Protein AF-A0A7S2QWS6-F1 (afdb_monomer_lite)

Radius of gyration: 25.47 Å; chains: 1; bounding box: 58×65×73 Å

Structure (mmCIF, N/CA/C/O backbone):
data_AF-A0A7S2QWS6-F1
#
_entry.id   AF-A0A7S2QWS6-F1
#
loop_
_atom_site.group_PDB
_atom_site.id
_atom_site.type_symbol
_atom_site.label_atom_id
_atom_site.label_alt_id
_atom_site.label_comp_id
_atom_site.label_asym_id
_atom_site.label_entity_id
_atom_site.label_seq_id
_atom_site.pdbx_PDB_ins_code
_atom_site.Cartn_x
_atom_site.Cartn_y
_atom_site.Cartn_z
_atom_site.occupancy
_atom_site.B_iso_or_equiv
_atom_site.auth_seq_id
_atom_site.auth_comp_id
_atom_site.auth_asym_id
_atom_site.auth_atom_id
_atom_site.pdbx_PDB_model_num
ATOM 1 N N . LYS A 1 1 ? -14.704 39.862 -15.435 1.00 35.19 1 LYS A N 1
ATOM 2 C CA . LYS A 1 1 ? -13.754 39.209 -16.366 1.00 35.19 1 LYS A CA 1
ATOM 3 C C . LYS A 1 1 ? -13.564 37.775 -15.884 1.00 35.19 1 LYS A C 1
ATOM 5 O O . LYS A 1 1 ? -12.919 37.590 -14.866 1.00 35.19 1 LYS A O 1
ATOM 10 N N . LYS A 1 2 ? -14.231 36.809 -16.520 1.00 24.88 2 LYS A N 1
ATOM 11 C CA . LYS A 1 2 ? -14.054 35.366 -16.283 1.00 24.88 2 LYS A CA 1
ATOM 12 C C . LYS A 1 2 ? -13.096 34.839 -17.360 1.00 24.88 2 LYS A C 1
ATOM 14 O O . LYS A 1 2 ? -13.321 35.221 -18.511 1.00 24.88 2 LYS A O 1
ATOM 19 N N . PRO A 1 3 ? -12.086 34.008 -17.061 1.00 28.33 3 PRO A N 1
ATOM 20 C CA . PRO A 1 3 ? -11.428 33.224 -18.089 1.00 28.33 3 PRO A CA 1
ATOM 21 C C . PRO A 1 3 ? -12.136 31.879 -18.280 1.00 28.33 3 PRO A C 1
ATOM 23 O O . PRO A 1 3 ? -12.678 31.291 -17.345 1.00 28.33 3 PRO A O 1
ATOM 26 N N . LEU A 1 4 ? -12.160 31.471 -19.545 1.00 24.00 4 LEU A N 1
ATOM 27 C CA . LEU A 1 4 ? -12.745 30.256 -20.088 1.00 24.00 4 LEU A CA 1
ATOM 28 C C . LEU A 1 4 ? -12.008 29.005 -19.591 1.00 24.00 4 LEU A C 1
ATOM 30 O O . LEU A 1 4 ? -10.781 28.958 -19.622 1.00 24.00 4 LEU A O 1
ATOM 34 N N . VAL A 1 5 ? -12.773 27.969 -19.250 1.00 25.42 5 VAL A N 1
ATOM 35 C CA . VAL A 1 5 ? -12.285 26.590 -19.147 1.00 25.42 5 VAL A CA 1
ATOM 36 C C . VAL A 1 5 ? -12.408 25.960 -20.535 1.00 25.42 5 VAL A C 1
ATOM 38 O O . VAL A 1 5 ? -13.514 25.808 -21.055 1.00 25.42 5 VAL A O 1
ATOM 41 N N . PHE A 1 6 ? -11.271 25.639 -21.151 1.00 23.38 6 PHE A N 1
ATOM 42 C CA . PHE A 1 6 ? -11.203 24.815 -22.355 1.00 23.38 6 PHE A CA 1
ATOM 43 C C . PHE A 1 6 ? -11.281 23.342 -21.941 1.00 23.38 6 PHE A C 1
ATOM 45 O O . PHE A 1 6 ? -10.366 22.826 -21.309 1.00 23.38 6 PHE A O 1
ATOM 52 N N . PHE A 1 7 ? -12.362 22.659 -22.317 1.00 23.16 7 PHE A N 1
ATOM 53 C CA . PHE A 1 7 ? -12.387 21.200 -22.385 1.00 23.16 7 PHE A CA 1
ATOM 54 C C . PHE A 1 7 ? -11.901 20.790 -23.777 1.00 23.16 7 PHE A C 1
ATOM 56 O O . PHE A 1 7 ? -12.607 21.011 -24.760 1.00 23.16 7 PHE A O 1
ATOM 63 N N . SER A 1 8 ? -10.718 20.186 -23.880 1.00 23.77 8 SER A N 1
ATOM 64 C CA . SER A 1 8 ? -10.361 19.386 -25.054 1.00 23.77 8 SER A CA 1
ATOM 65 C C . SER A 1 8 ? -10.591 17.914 -24.724 1.00 23.77 8 SER A C 1
ATOM 67 O O . SER A 1 8 ? -9.729 17.255 -24.147 1.00 23.77 8 SER A O 1
ATOM 69 N N . SER A 1 9 ? -11.768 17.391 -25.077 1.00 23.09 9 SER A N 1
ATOM 70 C CA . SER A 1 9 ? -11.965 15.946 -25.170 1.00 23.09 9 SER A CA 1
ATOM 71 C C . SER A 1 9 ? -11.286 15.461 -26.448 1.00 23.09 9 SER A C 1
ATOM 73 O O . SER A 1 9 ? -11.733 15.799 -27.547 1.00 23.09 9 SER A O 1
ATOM 75 N N . ILE A 1 10 ? -10.234 14.660 -26.332 1.00 24.03 10 ILE A N 1
ATOM 76 C CA . ILE A 1 10 ? -9.741 13.886 -27.469 1.00 24.03 10 ILE A CA 1
ATOM 77 C C . ILE A 1 10 ? -10.520 12.570 -27.469 1.00 24.03 10 ILE A C 1
ATOM 79 O O . ILE A 1 10 ? -10.202 11.627 -26.757 1.00 24.03 10 ILE A O 1
ATOM 83 N N . SER A 1 11 ? -11.605 12.557 -28.24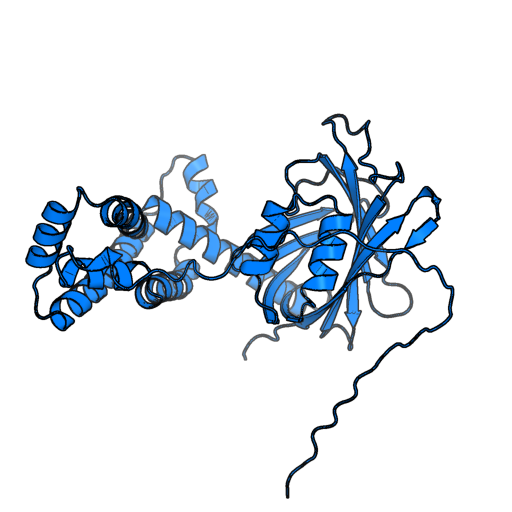4 1.00 23.08 11 SER A N 1
ATOM 84 C CA . SER A 1 11 ? -12.246 11.331 -28.718 1.00 23.08 11 SER A CA 1
ATOM 85 C C . SER A 1 11 ? -11.382 10.730 -29.822 1.00 23.08 11 SER A C 1
ATOM 87 O O . SER A 1 11 ? -11.261 11.340 -30.884 1.00 23.08 11 SER A O 1
ATOM 89 N N . SER A 1 12 ? -10.858 9.522 -29.625 1.00 26.19 12 SER A N 1
ATOM 90 C CA . SER A 1 12 ? -10.428 8.689 -30.750 1.00 26.19 12 SER A CA 1
ATOM 91 C C . SER A 1 12 ? -11.607 7.829 -31.195 1.00 26.19 12 SER A C 1
ATOM 93 O O . SER A 1 12 ? -11.978 6.857 -30.545 1.00 26.19 12 SER A O 1
ATOM 95 N N . ARG A 1 13 ? -12.242 8.246 -32.297 1.00 24.53 13 ARG A N 1
ATOM 96 C CA . ARG A 1 13 ? -13.189 7.440 -33.073 1.00 24.53 13 ARG A CA 1
ATOM 97 C C . ARG A 1 13 ? -12.399 6.627 -34.094 1.00 24.53 13 ARG A C 1
ATOM 99 O O . ARG A 1 13 ? -11.752 7.228 -34.945 1.00 24.53 13 ARG A O 1
ATOM 106 N N . TYR A 1 14 ? -12.580 5.311 -34.106 1.00 26.72 14 TYR A N 1
ATOM 107 C CA . TYR A 1 14 ? -12.472 4.517 -35.328 1.00 26.72 14 TYR A CA 1
ATOM 108 C C . TYR A 1 14 ? -13.748 3.684 -35.495 1.00 26.72 14 TYR A C 1
ATOM 110 O O . TYR A 1 14 ? -14.105 2.863 -34.659 1.00 26.72 14 TYR A O 1
ATOM 118 N N . LEU A 1 15 ? -14.469 3.979 -36.577 1.00 23.66 15 LEU A N 1
ATOM 119 C CA . LEU A 1 15 ? -15.601 3.229 -37.116 1.00 23.66 15 LEU A CA 1
ATOM 120 C C . LEU A 1 15 ? -15.085 2.411 -38.303 1.00 23.66 15 LEU A C 1
ATOM 122 O O . LEU A 1 15 ? -14.427 3.000 -39.158 1.00 23.66 15 LEU A O 1
ATOM 126 N N . LEU A 1 16 ? -15.460 1.128 -38.399 1.00 23.42 16 LEU A N 1
ATOM 127 C CA . LEU A 1 16 ? -16.047 0.517 -39.608 1.00 23.42 16 LEU A CA 1
ATOM 128 C C . LEU A 1 16 ? -16.499 -0.944 -39.367 1.00 23.42 16 LEU A C 1
ATOM 130 O O . LEU A 1 16 ? -15.704 -1.872 -39.308 1.00 23.42 16 LEU A O 1
ATOM 134 N N . SER A 1 17 ? -17.823 -1.080 -39.230 1.00 24.00 17 SER A N 1
ATOM 135 C CA . SER A 1 17 ? -18.747 -2.100 -39.772 1.00 24.00 17 SER A CA 1
ATOM 136 C C . SER A 1 17 ? -18.327 -3.570 -39.977 1.00 24.00 17 SER A C 1
ATOM 138 O O . SER A 1 17 ? -17.586 -3.880 -40.905 1.00 24.00 17 SER A O 1
ATOM 140 N N . ALA A 1 18 ? -19.029 -4.471 -39.279 1.00 23.44 18 ALA A N 1
ATOM 141 C CA . ALA A 1 18 ? -19.910 -5.535 -39.814 1.00 23.44 18 ALA A CA 1
ATOM 142 C C . ALA A 1 18 ? -20.515 -6.257 -38.586 1.00 23.44 18 ALA A C 1
ATOM 144 O O . ALA A 1 18 ? -19.785 -6.798 -37.771 1.00 23.44 18 ALA A O 1
ATOM 145 N N . GLY A 1 19 ? -21.802 -6.142 -38.256 1.00 23.86 19 GLY A N 1
ATOM 146 C CA . GLY A 1 19 ? -22.910 -6.690 -39.028 1.00 23.86 19 GLY A CA 1
ATOM 147 C C . GLY A 1 19 ? -23.131 -8.153 -38.637 1.00 23.86 19 GLY A C 1
ATOM 148 O O . GLY A 1 19 ? -22.672 -9.016 -39.365 1.00 23.86 19 GLY A O 1
ATOM 149 N N . MET A 1 20 ? -23.804 -8.425 -37.509 1.00 25.64 20 MET A N 1
ATOM 150 C CA . MET A 1 20 ? -24.472 -9.710 -37.247 1.00 25.64 20 MET A CA 1
ATOM 151 C C . MET A 1 20 ? -25.518 -9.571 -36.130 1.00 25.64 20 MET A C 1
ATOM 153 O O . MET A 1 20 ? -25.202 -9.318 -34.971 1.00 25.64 20 MET A O 1
ATOM 157 N N . GLU A 1 21 ? -26.777 -9.731 -36.529 1.00 28.25 21 GLU A N 1
ATOM 158 C CA . GLU A 1 21 ? -27.944 -9.958 -35.679 1.00 28.25 21 GLU A CA 1
ATOM 159 C C . GLU A 1 21 ? -27.886 -11.357 -35.040 1.00 28.25 21 GLU A C 1
ATOM 161 O O . GLU A 1 21 ? -27.570 -12.338 -35.710 1.00 28.25 21 GLU A O 1
ATOM 166 N N . SER A 1 22 ? -28.244 -11.471 -33.760 1.00 26.16 22 SER A N 1
ATOM 167 C CA . SER A 1 22 ? -29.009 -12.594 -33.171 1.00 26.16 22 SER A CA 1
ATOM 168 C C . SER A 1 22 ? -29.211 -12.297 -31.678 1.00 26.16 22 SER A C 1
ATOM 170 O O . SER A 1 22 ? -28.257 -12.052 -30.952 1.00 26.16 22 SER A O 1
ATOM 172 N N . LYS A 1 23 ? -30.439 -11.948 -31.285 1.00 25.98 23 LYS A N 1
ATOM 173 C CA . LYS A 1 23 ? -31.506 -12.821 -30.755 1.00 25.98 23 LYS A CA 1
ATOM 174 C C . LYS A 1 23 ? -31.282 -13.242 -29.297 1.00 25.98 23 LYS A C 1
ATOM 176 O O . LYS A 1 23 ? -30.463 -14.102 -29.013 1.00 25.98 23 LYS A O 1
ATOM 181 N N . GLU A 1 24 ? -32.077 -12.589 -28.447 1.00 28.66 24 GLU A N 1
ATOM 182 C CA . GLU A 1 24 ? -32.799 -13.122 -27.284 1.00 28.66 24 GLU A CA 1
ATOM 183 C C . GLU A 1 24 ? -32.066 -14.144 -26.402 1.00 28.66 24 GLU A C 1
ATOM 185 O O . GLU A 1 24 ? -31.957 -15.322 -26.731 1.00 28.66 24 GLU A O 1
ATOM 190 N N . ALA A 1 25 ? -31.695 -13.697 -25.202 1.00 27.95 25 ALA A N 1
ATOM 191 C CA . ALA A 1 25 ? -31.684 -14.547 -24.021 1.00 27.95 25 ALA A CA 1
ATOM 192 C C . ALA A 1 25 ? -32.437 -13.807 -22.909 1.00 27.95 25 ALA A C 1
ATOM 194 O O . ALA A 1 25 ? -32.120 -12.662 -22.584 1.00 27.95 25 ALA A O 1
ATOM 195 N N . GLU A 1 26 ? -33.490 -14.467 -22.438 1.00 27.38 26 GLU A N 1
ATOM 196 C CA . GLU A 1 26 ? -34.505 -14.008 -21.499 1.00 27.38 26 GLU A CA 1
ATOM 197 C C . GLU A 1 26 ? -33.952 -13.476 -20.176 1.00 27.38 26 GLU A C 1
ATOM 199 O O . GLU A 1 26 ? -32.931 -13.917 -19.648 1.00 27.38 26 GLU A O 1
ATOM 204 N N . GLU A 1 27 ? -34.720 -12.531 -19.639 1.00 28.34 27 GLU A N 1
ATOM 205 C CA . GLU A 1 27 ? -34.619 -11.960 -18.308 1.00 28.34 27 GLU A CA 1
ATOM 206 C C . GLU A 1 27 ? -34.539 -13.042 -17.214 1.00 28.34 27 GLU A C 1
ATOM 208 O O . GLU A 1 27 ? -35.508 -13.752 -16.955 1.00 28.34 27 GLU A O 1
ATOM 213 N N . SER A 1 28 ? -33.436 -13.080 -16.464 1.00 28.72 28 SER A N 1
ATOM 214 C CA . SER A 1 28 ? -33.504 -13.390 -15.035 1.00 28.72 28 SER A CA 1
ATOM 215 C C . SER A 1 28 ? -33.339 -12.083 -14.262 1.00 28.72 28 SER A C 1
ATOM 217 O O . SER A 1 28 ? -32.243 -11.634 -13.932 1.00 28.72 28 SER A O 1
ATOM 219 N N . LYS A 1 29 ? -34.473 -11.424 -14.003 1.00 29.17 29 LYS A N 1
ATOM 220 C CA . LYS A 1 29 ? -34.569 -10.409 -12.953 1.00 29.17 29 LYS A CA 1
ATOM 221 C C . LYS A 1 29 ? -34.376 -11.121 -11.614 1.00 29.17 29 LYS A C 1
ATOM 223 O O . LYS A 1 29 ? -35.336 -11.583 -11.008 1.00 29.17 29 LYS A O 1
ATOM 228 N N . LEU A 1 30 ? -33.125 -11.264 -11.188 1.00 26.52 30 LEU A N 1
ATOM 229 C CA . LEU A 1 30 ? -32.824 -11.347 -9.768 1.00 26.52 30 LEU A CA 1
ATOM 230 C C . LEU A 1 30 ? -32.817 -9.914 -9.262 1.00 26.52 30 LEU A C 1
ATOM 232 O O . LEU A 1 30 ? -31.976 -9.102 -9.645 1.00 26.52 30 LEU A O 1
ATOM 236 N N . ASP A 1 31 ? -33.854 -9.626 -8.493 1.00 27.48 31 ASP A N 1
ATOM 237 C CA . ASP A 1 31 ? -34.055 -8.393 -7.765 1.00 27.48 31 ASP A CA 1
ATOM 238 C C . ASP A 1 31 ? -32.862 -8.198 -6.819 1.00 27.48 31 ASP A C 1
ATOM 240 O O . ASP A 1 31 ? -32.674 -8.957 -5.871 1.00 27.48 31 ASP A O 1
ATOM 244 N N . VAL A 1 32 ? -31.996 -7.237 -7.142 1.00 30.72 32 VAL A N 1
ATOM 245 C CA . VAL A 1 32 ? -30.915 -6.753 -6.263 1.00 30.72 32 VAL A CA 1
ATOM 246 C C . VAL A 1 32 ? -31.286 -5.356 -5.758 1.00 30.72 32 VAL A C 1
ATOM 248 O O . VAL A 1 32 ? -30.432 -4.487 -5.590 1.00 30.72 32 VAL A O 1
ATOM 251 N N . SER A 1 33 ? -32.582 -5.096 -5.573 1.00 32.28 33 SER A N 1
ATOM 252 C CA . SER A 1 33 ? -33.026 -3.976 -4.756 1.00 32.28 33 SER A CA 1
ATOM 253 C C . SER A 1 33 ? -33.190 -4.448 -3.319 1.00 32.28 33 SER A C 1
ATOM 255 O O . SER A 1 33 ? -33.931 -5.387 -3.054 1.00 32.28 33 SER A O 1
ATOM 257 N N . ASP A 1 34 ? -32.507 -3.733 -2.430 1.00 35.84 34 ASP A N 1
ATOM 258 C CA . ASP A 1 34 ? -32.652 -3.756 -0.976 1.00 35.84 34 ASP A CA 1
ATOM 259 C C . ASP A 1 34 ? -31.895 -4.857 -0.215 1.00 35.84 34 ASP A C 1
ATOM 261 O O . ASP A 1 34 ? -32.463 -5.681 0.488 1.00 35.84 34 ASP A O 1
ATOM 265 N N . ALA A 1 35 ? -30.565 -4.739 -0.214 1.00 33.31 35 ALA A N 1
ATOM 266 C CA . ALA A 1 35 ? -29.850 -4.724 1.066 1.00 33.31 35 ALA A CA 1
ATOM 267 C C . ALA A 1 35 ? -29.698 -3.259 1.510 1.00 33.31 35 ALA A C 1
ATOM 269 O O . ALA A 1 35 ? -28.601 -2.710 1.590 1.00 33.31 35 ALA A O 1
ATOM 270 N N . LYS A 1 36 ? -30.829 -2.577 1.698 1.00 37.75 36 LYS A N 1
ATOM 271 C CA . LYS A 1 36 ? -30.865 -1.453 2.624 1.00 37.75 36 LYS A CA 1
ATOM 272 C C . LYS A 1 36 ? -30.951 -2.103 3.992 1.00 37.75 36 LYS A C 1
ATOM 274 O O . LYS A 1 36 ? -31.961 -2.743 4.266 1.00 37.75 36 LYS A O 1
ATOM 279 N N . MET A 1 37 ? -29.889 -1.978 4.786 1.00 40.81 37 MET A N 1
ATOM 280 C CA . MET A 1 37 ? -29.988 -2.178 6.230 1.00 40.81 37 MET A CA 1
ATOM 281 C C . MET A 1 37 ? -31.179 -1.344 6.696 1.00 40.81 37 MET A C 1
ATOM 283 O O . MET A 1 37 ? -31.219 -0.127 6.474 1.00 40.81 37 MET A O 1
ATOM 287 N N . GLY A 1 38 ? -32.209 -2.031 7.176 1.00 30.22 38 GLY A N 1
ATOM 288 C CA . GLY A 1 38 ? -33.340 -1.367 7.788 1.00 30.22 38 GLY A CA 1
ATOM 289 C C . GLY A 1 38 ? -32.871 -0.742 9.101 1.00 30.22 38 GLY A C 1
ATOM 290 O O . GLY A 1 38 ? -31.979 -1.288 9.741 1.00 30.22 38 GLY A O 1
ATOM 291 N N . PRO A 1 39 ? -33.463 0.377 9.529 1.00 42.59 39 PRO A N 1
ATOM 292 C CA . PRO A 1 39 ? -33.251 0.919 10.872 1.00 42.59 39 PRO A CA 1
ATOM 293 C C . PRO A 1 39 ? -33.712 -0.026 12.006 1.00 42.59 39 PRO A C 1
ATOM 295 O O . PRO A 1 39 ? -33.530 0.318 13.165 1.00 42.59 39 PRO A O 1
ATOM 298 N N . ASP A 1 40 ? -34.270 -1.197 11.681 1.00 40.97 40 ASP A N 1
ATOM 299 C CA . ASP A 1 40 ? -34.954 -2.100 12.612 1.00 40.97 40 ASP A CA 1
ATOM 300 C C . ASP A 1 40 ? -34.020 -3.120 13.314 1.00 40.97 40 ASP A C 1
ATOM 302 O O . ASP A 1 40 ? -34.469 -3.794 14.236 1.00 40.97 40 ASP A O 1
ATOM 306 N N . ASP A 1 41 ? -32.740 -3.251 12.927 1.00 49.66 41 ASP A N 1
ATOM 307 C CA . ASP A 1 41 ? -31.814 -4.235 13.541 1.00 49.66 41 ASP A CA 1
ATOM 308 C C . ASP A 1 41 ? -31.108 -3.709 14.819 1.00 49.66 41 ASP A C 1
ATOM 310 O O . ASP A 1 41 ? -30.571 -4.494 15.600 1.00 49.66 41 ASP A O 1
ATOM 314 N N . PHE A 1 42 ? -31.171 -2.397 15.094 1.00 51.53 42 PHE A N 1
ATOM 315 C CA . PHE A 1 42 ? -30.591 -1.758 16.294 1.00 51.53 42 PHE A CA 1
ATOM 316 C C . PHE A 1 42 ? -31.614 -1.460 17.404 1.00 51.53 42 PHE A C 1
ATOM 318 O O . PHE A 1 42 ? -31.235 -0.955 18.463 1.00 51.53 42 PHE A O 1
ATOM 325 N N . ASP A 1 43 ? -32.902 -1.738 17.174 1.00 54.56 43 ASP A N 1
ATOM 326 C CA . ASP A 1 43 ? -34.007 -1.256 18.020 1.00 54.56 43 ASP A CA 1
ATOM 327 C C . ASP A 1 43 ? -34.071 -1.911 19.418 1.00 54.56 43 ASP A C 1
ATOM 329 O O . ASP A 1 43 ? -34.692 -1.353 20.325 1.00 54.56 43 ASP A O 1
ATOM 333 N N . ASP A 1 44 ? -33.398 -3.051 19.621 1.00 66.81 44 ASP A N 1
ATOM 334 C CA . ASP A 1 44 ? -33.349 -3.770 20.908 1.00 66.81 44 ASP A CA 1
ATOM 335 C C . ASP A 1 44 ? -32.050 -3.530 21.712 1.00 66.81 44 ASP A C 1
ATOM 337 O O . ASP A 1 44 ? -31.906 -4.048 22.823 1.00 66.81 44 ASP A O 1
ATOM 341 N N . LEU A 1 45 ? -31.098 -2.751 21.186 1.00 74.06 45 LEU A N 1
ATOM 342 C CA . LEU A 1 45 ? -29.840 -2.442 21.873 1.00 74.06 45 LEU A CA 1
ATOM 343 C C . LEU A 1 45 ? -29.969 -1.192 22.753 1.00 74.06 45 LEU A C 1
ATOM 345 O O . LEU A 1 45 ? -30.739 -0.274 22.461 1.00 74.06 45 LEU A O 1
ATOM 349 N N . ASP A 1 46 ? -29.185 -1.126 23.838 1.00 84.81 46 ASP A N 1
ATOM 350 C CA . ASP A 1 46 ? -29.069 0.125 24.594 1.00 84.81 46 ASP A CA 1
ATOM 351 C C . ASP A 1 46 ? -28.578 1.231 23.637 1.00 84.81 46 ASP A C 1
ATOM 353 O O . ASP A 1 46 ? -27.597 1.015 22.918 1.00 84.81 46 ASP A O 1
ATOM 357 N N . PRO A 1 47 ? -29.209 2.420 23.613 1.00 88.06 47 PRO A N 1
ATOM 358 C CA . PRO A 1 47 ? -28.811 3.511 22.728 1.00 88.06 47 PRO A CA 1
ATOM 359 C C . PRO A 1 47 ? -27.317 3.857 22.774 1.00 88.06 47 PRO A C 1
ATOM 361 O O . PRO A 1 47 ? -26.759 4.266 21.755 1.00 88.06 47 PRO A O 1
ATOM 364 N N . ILE A 1 48 ? -26.653 3.687 23.927 1.00 86.62 48 ILE A N 1
ATOM 365 C CA . ILE A 1 48 ? -25.209 3.928 24.037 1.00 86.62 48 ILE A CA 1
ATOM 366 C C . ILE A 1 48 ? -24.384 2.868 23.294 1.00 86.62 48 ILE A C 1
ATOM 368 O O . ILE A 1 48 ? -23.325 3.190 22.763 1.00 86.62 48 ILE A O 1
ATOM 372 N N . VAL A 1 49 ? -24.871 1.624 23.228 1.00 84.62 49 VAL A N 1
ATOM 373 C CA . VAL A 1 49 ? -24.222 0.515 22.518 1.00 84.62 49 VAL A CA 1
ATOM 374 C C . VAL A 1 49 ? -24.336 0.737 21.016 1.00 84.62 49 VAL A C 1
ATOM 376 O O . VAL A 1 49 ? -23.319 0.696 20.332 1.00 84.62 49 VAL A O 1
ATOM 379 N N . SER A 1 50 ? -25.522 1.083 20.510 1.00 83.88 50 SER A N 1
ATOM 380 C CA . SER A 1 50 ? -25.703 1.418 19.089 1.00 83.88 50 SER A CA 1
ATOM 381 C C . SER A 1 50 ? -24.829 2.609 18.677 1.00 83.88 50 SER A C 1
ATOM 383 O O . SER A 1 50 ? -24.108 2.539 17.683 1.00 83.88 50 SER A O 1
ATOM 385 N N . ALA A 1 51 ? -24.796 3.670 19.494 1.00 84.94 51 ALA A N 1
ATOM 386 C CA . ALA A 1 51 ? -23.926 4.823 19.255 1.00 84.94 51 ALA A CA 1
ATOM 387 C C . ALA A 1 51 ? -22.430 4.464 19.323 1.00 84.94 51 ALA A C 1
ATOM 389 O O . ALA A 1 51 ? -21.625 5.020 18.577 1.00 84.94 51 ALA A O 1
ATOM 390 N N . PHE A 1 52 ? -22.040 3.534 20.200 1.00 83.94 52 PHE A N 1
ATOM 391 C CA . PHE A 1 52 ? -20.662 3.055 20.287 1.00 83.94 52 PHE A CA 1
ATOM 392 C C . PHE A 1 52 ? -20.265 2.237 19.057 1.00 83.94 52 PHE A C 1
ATOM 394 O O . PHE A 1 52 ? -19.156 2.410 18.555 1.00 83.94 52 PHE A O 1
ATOM 401 N N . LEU A 1 53 ? -21.154 1.387 18.536 1.00 79.06 53 LEU A N 1
ATOM 402 C CA . LEU A 1 53 ? -20.904 0.646 17.299 1.00 79.06 53 LEU A CA 1
ATOM 403 C C . LEU A 1 53 ? -20.678 1.615 16.133 1.00 79.06 53 LEU A C 1
ATOM 405 O O . LEU A 1 53 ? -19.653 1.516 15.456 1.00 79.06 53 LEU A O 1
ATOM 409 N N . GLU A 1 54 ? -21.547 2.616 15.969 1.00 80.88 54 GLU A N 1
ATOM 410 C CA . GLU A 1 54 ? -21.365 3.681 14.973 1.00 80.88 54 GLU A CA 1
ATOM 411 C C . GLU A 1 54 ? -20.048 4.446 15.162 1.00 80.88 54 GLU A C 1
ATOM 413 O O . GLU A 1 54 ? -19.337 4.699 14.191 1.00 80.88 54 GLU A O 1
ATOM 418 N N . PHE A 1 55 ? -19.687 4.780 16.402 1.00 78.88 55 PHE A N 1
ATOM 419 C CA . PHE A 1 55 ? -18.420 5.435 16.729 1.00 78.88 55 PHE A CA 1
ATOM 420 C C . PHE A 1 55 ? -17.203 4.557 16.389 1.00 78.88 55 PHE A C 1
ATOM 422 O O . PHE A 1 55 ? -16.225 5.048 15.827 1.00 78.88 55 PHE A O 1
ATOM 429 N N . SER A 1 56 ? -17.270 3.256 16.684 1.00 71.50 56 SER A N 1
ATOM 430 C CA . SER A 1 56 ? -16.177 2.298 16.480 1.00 71.50 56 SER A CA 1
ATOM 431 C C . SER A 1 56 ? -15.905 1.994 15.003 1.00 71.50 56 SER A C 1
ATOM 433 O O . SER A 1 56 ? -14.751 1.806 14.617 1.00 71.50 56 SER A O 1
ATOM 435 N N . TYR A 1 57 ? -16.951 1.994 14.171 1.00 67.19 57 TYR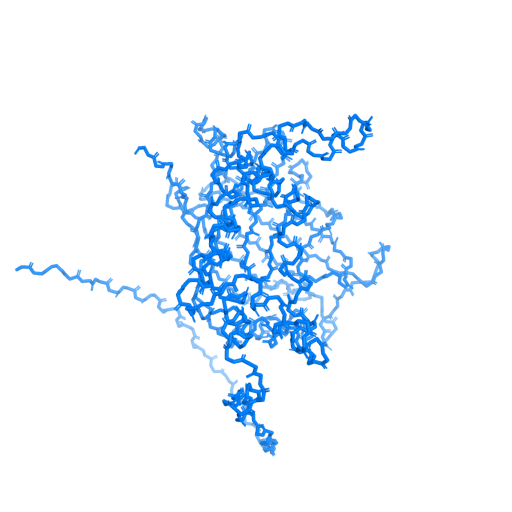 A N 1
ATOM 436 C CA . TYR A 1 57 ? -16.853 1.863 12.714 1.00 67.19 57 TYR A CA 1
ATOM 437 C C . TYR A 1 57 ? -16.733 3.211 11.994 1.00 67.19 57 TYR A C 1
ATOM 439 O O . TYR A 1 57 ? -16.495 3.253 10.785 1.00 67.19 57 TYR A O 1
ATOM 447 N N . GLY A 1 58 ? -16.923 4.307 12.723 1.00 65.69 58 GLY A N 1
ATOM 448 C CA . GLY A 1 58 ? -16.875 5.659 12.204 1.00 65.69 58 GLY A CA 1
ATOM 449 C C . GLY A 1 58 ? -15.463 6.097 11.828 1.00 65.69 58 GLY A C 1
ATOM 450 O O . GLY A 1 58 ? -14.455 5.581 12.314 1.00 65.69 58 GLY A O 1
ATOM 451 N N . ASN A 1 59 ? -15.392 7.115 10.970 1.00 67.75 59 ASN A N 1
ATOM 452 C CA . ASN A 1 59 ? -14.114 7.638 10.499 1.00 67.75 59 ASN A CA 1
ATOM 453 C C . ASN A 1 59 ? -13.282 8.254 11.632 1.00 67.75 59 ASN A C 1
ATOM 455 O O . ASN A 1 59 ? -12.064 8.148 11.592 1.00 67.75 59 ASN A O 1
ATOM 459 N N . GLU A 1 60 ? -13.898 8.839 12.663 1.00 70.75 60 GLU A N 1
ATOM 460 C CA . GLU A 1 60 ? -13.179 9.654 13.652 1.00 70.75 60 GLU A CA 1
ATOM 461 C C . GLU A 1 60 ? -12.100 8.898 14.437 1.00 70.75 60 GLU A C 1
ATOM 463 O O . GLU A 1 60 ? -11.008 9.426 14.647 1.00 70.75 60 GLU A O 1
ATOM 468 N N . LEU A 1 61 ? -12.387 7.671 14.886 1.00 70.50 61 LEU A N 1
ATOM 469 C CA . LEU A 1 61 ? -11.417 6.865 15.631 1.00 70.50 61 LEU A CA 1
ATOM 470 C C . LEU A 1 61 ? -10.288 6.386 14.706 1.00 70.50 61 LEU A C 1
ATOM 472 O O . LEU A 1 61 ? -9.117 6.394 15.084 1.00 70.50 61 LEU A O 1
ATOM 476 N N . SER A 1 62 ? -10.644 6.005 13.476 1.00 71.56 62 SER A N 1
ATOM 477 C CA . SER A 1 62 ? -9.677 5.575 12.465 1.00 71.56 62 SER A CA 1
ATOM 478 C C . SER A 1 62 ? -8.779 6.717 11.978 1.00 71.56 62 SER A C 1
ATOM 480 O O . SER A 1 62 ? -7.588 6.499 11.784 1.00 71.56 62 SER A O 1
ATOM 482 N N . GLU A 1 63 ? -9.320 7.931 11.845 1.00 77.38 63 GLU A N 1
ATOM 483 C CA . GLU A 1 63 ? -8.591 9.147 11.471 1.00 77.38 63 GLU A CA 1
ATOM 484 C C . GLU A 1 63 ? -7.629 9.558 12.585 1.00 77.38 63 GLU A C 1
ATOM 486 O O . GLU A 1 63 ? -6.459 9.792 12.307 1.00 77.38 63 GLU A O 1
ATOM 491 N N . LEU A 1 64 ? -8.070 9.543 13.852 1.00 82.31 64 LEU A N 1
ATOM 492 C CA . LEU A 1 64 ? -7.182 9.779 14.996 1.00 82.31 64 LEU A CA 1
ATOM 493 C C . LEU A 1 64 ? -5.998 8.806 14.991 1.00 82.31 64 LEU A C 1
ATOM 495 O O . LEU A 1 64 ? -4.856 9.221 15.187 1.00 82.31 64 LEU A O 1
ATOM 499 N N . ALA A 1 65 ? -6.272 7.515 14.784 1.00 78.44 65 ALA A N 1
ATOM 500 C CA . ALA A 1 65 ? -5.230 6.501 14.749 1.00 78.44 65 ALA A CA 1
ATOM 501 C C . ALA A 1 65 ? -4.249 6.735 13.588 1.00 78.44 65 ALA A C 1
ATOM 503 O O . ALA A 1 65 ? -3.038 6.724 13.805 1.00 78.44 65 ALA A O 1
ATOM 504 N N . ASP A 1 66 ? -4.758 6.984 12.377 1.00 80.19 66 ASP A N 1
ATOM 505 C CA . ASP A 1 66 ? -3.940 7.218 11.181 1.00 80.19 66 ASP A CA 1
ATOM 506 C C . ASP A 1 66 ? -3.095 8.498 11.289 1.00 80.19 66 ASP A C 1
ATOM 508 O O . ASP A 1 66 ? -1.905 8.485 10.954 1.00 80.19 66 ASP A O 1
ATOM 512 N N . ASP A 1 67 ? -3.668 9.580 11.821 1.00 82.38 67 ASP A N 1
ATOM 513 C CA . ASP A 1 67 ? -2.981 10.854 12.048 1.00 82.38 67 ASP A CA 1
ATOM 514 C C . ASP A 1 67 ? -1.864 10.698 13.084 1.00 82.38 67 ASP A C 1
ATOM 516 O O . ASP A 1 67 ? -0.716 11.084 12.833 1.00 82.38 67 ASP A O 1
ATOM 520 N N . TRP A 1 68 ? -2.168 10.066 14.223 1.00 88.69 68 TRP A N 1
ATOM 521 C CA . TRP A 1 68 ? -1.195 9.856 15.292 1.00 88.69 68 TRP A CA 1
ATOM 522 C C . TRP A 1 68 ? -0.023 8.996 14.812 1.00 88.69 68 TRP A C 1
ATOM 524 O O . TRP A 1 68 ? 1.144 9.354 15.008 1.00 88.69 68 TRP A O 1
ATOM 534 N N . ILE A 1 69 ? -0.322 7.885 14.129 1.00 85.44 69 ILE A N 1
ATOM 535 C CA . ILE A 1 69 ? 0.683 6.990 13.544 1.00 85.44 69 ILE A CA 1
ATOM 536 C C . ILE A 1 69 ? 1.514 7.740 12.501 1.00 85.44 69 ILE A C 1
ATOM 538 O O . ILE A 1 69 ? 2.740 7.632 12.491 1.00 85.44 69 ILE A O 1
ATOM 542 N N . SER A 1 70 ? 0.884 8.536 11.639 1.00 81.31 70 SER A N 1
ATOM 543 C CA . SER A 1 70 ? 1.582 9.300 10.604 1.00 81.31 70 SER A CA 1
ATOM 544 C C . SER A 1 70 ? 2.558 10.335 11.171 1.00 81.31 70 SER A C 1
ATOM 546 O O . SER A 1 70 ? 3.634 10.524 10.593 1.00 81.31 70 SER A O 1
ATOM 548 N N . GLU A 1 71 ? 2.223 10.964 12.299 1.00 85.38 71 GLU A N 1
ATOM 549 C CA . GLU A 1 71 ? 3.086 11.922 12.998 1.00 85.38 71 GLU A CA 1
ATOM 550 C C . GLU A 1 71 ? 4.286 11.239 13.682 1.00 85.38 71 GLU A C 1
ATOM 552 O O . GLU A 1 71 ? 5.417 11.724 13.590 1.00 85.38 71 GLU A O 1
ATOM 557 N N . HIS A 1 72 ? 4.072 10.079 14.309 1.00 85.88 72 HIS A N 1
ATOM 558 C CA . HIS A 1 72 ? 5.066 9.455 15.192 1.00 85.88 72 HIS A CA 1
ATOM 559 C C . HIS A 1 72 ? 5.874 8.321 14.540 1.00 85.88 72 HIS A C 1
ATOM 561 O O . HIS A 1 72 ? 6.958 7.978 15.020 1.00 85.88 72 HIS A O 1
ATOM 567 N N . ALA A 1 73 ? 5.413 7.744 13.424 1.00 82.75 73 ALA A N 1
ATOM 568 C CA . ALA A 1 73 ? 6.087 6.612 12.778 1.00 82.75 73 ALA A CA 1
ATOM 569 C C . ALA A 1 73 ? 7.530 6.928 12.351 1.00 82.75 73 ALA A C 1
ATOM 571 O O . ALA A 1 73 ? 8.381 6.042 12.352 1.00 82.75 73 ALA A O 1
ATOM 572 N N . ARG A 1 74 ? 7.834 8.191 12.019 1.00 76.38 74 ARG A N 1
ATOM 573 C CA . ARG A 1 74 ? 9.171 8.601 11.549 1.00 76.38 74 ARG A CA 1
ATOM 574 C C . ARG A 1 74 ? 10.229 8.642 12.644 1.00 76.38 74 ARG A C 1
ATOM 576 O O . ARG A 1 74 ? 11.409 8.478 12.359 1.00 76.38 74 ARG A O 1
ATOM 583 N N . THR A 1 75 ? 9.836 8.918 13.880 1.00 75.19 75 THR A N 1
ATOM 584 C CA . THR A 1 75 ? 10.782 9.254 14.954 1.00 75.19 75 THR A CA 1
ATOM 585 C C . THR A 1 75 ? 11.137 8.055 15.826 1.00 75.19 75 THR A C 1
ATOM 587 O O . THR A 1 75 ? 12.154 8.084 16.515 1.00 75.19 75 THR A O 1
ATOM 590 N N . GLY A 1 76 ? 10.341 6.983 15.770 1.00 74.12 76 GLY A N 1
ATOM 591 C CA . GLY A 1 76 ? 10.522 5.804 16.616 1.00 74.12 76 GLY A CA 1
ATOM 592 C C . GLY A 1 76 ? 11.452 4.717 16.067 1.00 74.12 76 GLY A C 1
ATOM 593 O O . GLY A 1 76 ? 11.779 3.796 16.809 1.00 74.12 76 GLY A O 1
ATOM 594 N N . GLY A 1 77 ? 11.893 4.782 14.806 1.00 82.81 77 GLY A N 1
ATOM 595 C CA . GLY A 1 77 ? 12.748 3.739 14.214 1.00 82.81 77 GLY A CA 1
ATOM 596 C C . GLY A 1 77 ? 12.024 2.410 13.943 1.00 82.81 77 GLY A C 1
ATOM 597 O O . GLY A 1 77 ? 12.634 1.339 14.022 1.00 82.81 77 GLY A O 1
ATOM 598 N N . PHE A 1 78 ? 10.711 2.463 13.690 1.00 86.88 78 PHE A N 1
ATOM 599 C CA . PHE A 1 78 ? 9.846 1.291 13.517 1.00 86.88 78 PHE A CA 1
ATOM 600 C C . PHE A 1 78 ? 10.144 0.473 12.254 1.00 86.88 78 PHE A C 1
ATOM 602 O O . PHE A 1 78 ? 9.837 -0.716 12.219 1.00 86.88 78 PHE A O 1
ATOM 609 N N . GLU A 1 79 ? 10.817 1.047 11.256 1.00 81.25 79 GLU A N 1
ATOM 610 C CA . GLU A 1 79 ? 11.273 0.351 10.045 1.00 81.25 79 GLU A CA 1
ATOM 611 C C . GLU A 1 79 ? 12.240 -0.812 10.338 1.00 81.25 79 GLU A C 1
ATOM 613 O O . GLU A 1 79 ? 12.423 -1.710 9.516 1.00 81.25 79 GLU A O 1
ATOM 618 N N . LYS A 1 80 ? 12.840 -0.828 11.536 1.00 84.00 80 LYS A N 1
ATOM 619 C CA . LYS A 1 80 ? 13.766 -1.870 12.004 1.00 84.00 80 LYS A CA 1
ATOM 620 C C . LYS A 1 80 ? 13.098 -2.990 12.811 1.00 84.00 80 LYS A C 1
ATOM 622 O O . LYS A 1 80 ? 13.812 -3.845 13.332 1.00 84.00 80 LYS A O 1
ATOM 627 N N . LYS A 1 81 ? 11.765 -3.027 12.929 1.00 84.06 81 LYS A N 1
ATOM 628 C CA . LYS A 1 81 ? 11.034 -4.020 13.746 1.00 84.06 81 LYS A CA 1
ATOM 629 C C . LYS A 1 81 ? 11.438 -5.462 13.462 1.00 84.06 81 LYS A C 1
ATOM 631 O O . LYS A 1 81 ? 11.857 -6.165 14.378 1.00 84.06 81 LYS A O 1
ATOM 636 N N . SER A 1 82 ? 11.431 -5.866 12.195 1.00 82.06 82 SER A N 1
ATOM 637 C CA . SER A 1 82 ? 11.871 -7.210 11.793 1.00 82.06 82 SER A CA 1
ATOM 638 C C . SER A 1 82 ? 13.308 -7.557 12.221 1.00 82.06 82 SER A C 1
ATOM 640 O O . SER A 1 82 ? 13.597 -8.722 12.492 1.00 82.06 82 SER A O 1
ATOM 642 N N . ALA A 1 83 ? 14.211 -6.574 12.330 1.00 83.81 83 ALA A N 1
ATOM 643 C CA . ALA A 1 83 ? 15.578 -6.797 12.798 1.00 83.81 83 ALA A CA 1
ATOM 644 C C . ALA A 1 83 ? 15.632 -7.070 14.312 1.00 83.81 83 ALA A C 1
ATOM 646 O O . ALA A 1 83 ? 16.294 -8.023 14.719 1.00 83.81 83 ALA A O 1
ATOM 647 N N . PHE A 1 84 ? 14.891 -6.297 15.117 1.00 85.06 84 PHE A N 1
ATOM 648 C CA . PHE A 1 84 ? 14.773 -6.502 16.570 1.00 85.06 84 PHE A CA 1
ATOM 649 C C . PHE A 1 84 ? 14.075 -7.823 16.933 1.00 85.06 84 PHE A C 1
ATOM 651 O O . PHE A 1 84 ? 14.398 -8.474 17.926 1.00 85.06 84 PHE A O 1
ATOM 658 N N . GLU A 1 85 ? 13.100 -8.246 16.126 1.00 84.31 85 GLU A N 1
ATOM 659 C CA . GLU A 1 85 ? 12.444 -9.545 16.301 1.00 84.31 85 GLU A CA 1
ATOM 660 C C . GLU A 1 85 ? 13.397 -10.701 15.943 1.00 84.31 85 GLU A C 1
ATOM 662 O O . GLU A 1 85 ? 13.439 -11.715 16.641 1.00 84.31 85 GLU A O 1
ATOM 667 N N . ALA A 1 86 ? 14.195 -10.546 14.881 1.00 83.31 86 ALA A N 1
ATOM 668 C CA . ALA A 1 86 ? 15.127 -11.571 14.417 1.00 83.31 86 ALA A CA 1
ATOM 669 C C . ALA A 1 86 ? 16.356 -11.742 15.325 1.00 83.31 86 ALA A C 1
ATOM 671 O O . ALA A 1 86 ? 16.860 -12.859 15.464 1.00 83.31 86 ALA A O 1
ATOM 672 N N . ASP A 1 87 ? 16.857 -10.658 15.923 1.00 86.00 87 ASP A N 1
ATOM 673 C CA . ASP A 1 87 ? 17.999 -10.704 16.843 1.00 86.00 87 ASP A CA 1
ATOM 674 C C . ASP A 1 87 ? 17.611 -11.097 18.281 1.00 86.00 87 ASP A C 1
ATOM 676 O O . ASP A 1 87 ? 18.479 -11.456 19.082 1.00 86.00 87 ASP A O 1
ATOM 680 N N . GLY A 1 88 ? 16.310 -11.088 18.595 1.00 84.62 88 GLY A N 1
ATOM 681 C CA . GLY A 1 88 ? 15.769 -11.458 19.900 1.00 84.62 88 GLY A CA 1
ATOM 682 C C . GLY A 1 88 ? 16.084 -10.458 21.015 1.00 84.62 88 GLY A C 1
ATOM 683 O O . GLY A 1 88 ? 15.915 -10.790 22.189 1.00 84.62 88 GLY A O 1
ATOM 684 N N . SER A 1 89 ? 16.547 -9.250 20.679 1.00 82.69 89 SER A N 1
ATOM 685 C CA . SER A 1 89 ? 16.834 -8.179 21.642 1.00 82.69 89 SER A CA 1
ATOM 686 C C . SER A 1 89 ? 15.569 -7.542 22.225 1.00 82.69 89 SER A C 1
ATOM 688 O O . SER A 1 89 ? 15.635 -6.887 23.268 1.00 82.69 89 SER A O 1
ATOM 690 N N . GLY A 1 90 ? 14.415 -7.805 21.602 1.00 82.50 90 GLY A N 1
ATOM 691 C CA . GLY A 1 90 ? 13.135 -7.214 21.966 1.00 82.50 90 GLY A CA 1
ATOM 692 C C . GLY A 1 90 ? 12.994 -5.790 21.428 1.00 82.50 90 GLY A C 1
ATOM 693 O O . GLY A 1 90 ? 13.928 -5.201 20.890 1.00 82.50 90 GLY A O 1
ATOM 694 N N . HIS A 1 91 ? 11.793 -5.230 21.540 1.00 90.19 91 HIS A N 1
ATOM 695 C CA . HIS A 1 91 ? 11.530 -3.890 21.023 1.00 90.19 91 HIS A CA 1
ATOM 696 C C . HIS A 1 91 ? 12.146 -2.800 21.919 1.00 90.19 91 HIS A C 1
ATOM 698 O O . HIS A 1 91 ? 12.212 -2.968 23.142 1.00 90.19 91 HIS A O 1
ATOM 704 N N . PRO A 1 92 ? 12.556 -1.652 21.346 1.00 89.75 92 PRO A N 1
ATOM 705 C CA . PRO A 1 92 ? 12.995 -0.497 22.122 1.00 89.75 92 PRO A CA 1
ATOM 706 C C . PRO A 1 92 ? 11.951 -0.066 23.166 1.00 89.75 92 PRO A C 1
ATOM 708 O O . PRO A 1 92 ? 10.767 0.036 22.852 1.00 89.75 92 PRO A O 1
ATOM 711 N N . MET A 1 93 ? 12.387 0.276 24.388 1.00 87.88 93 MET A N 1
ATOM 712 C CA . MET A 1 93 ? 11.480 0.760 25.454 1.00 87.88 93 MET A CA 1
ATOM 713 C C . MET A 1 93 ? 10.663 1.987 25.033 1.00 87.88 93 MET A C 1
ATOM 715 O O . MET A 1 93 ? 9.530 2.171 25.472 1.00 87.88 93 MET A O 1
ATOM 719 N N . GLU A 1 94 ? 11.231 2.807 24.155 1.00 90.38 94 GLU A N 1
ATOM 720 C CA . GLU A 1 94 ? 10.572 3.976 23.588 1.00 90.38 94 GLU A CA 1
ATOM 721 C C . GLU A 1 94 ? 9.264 3.623 22.865 1.00 90.38 94 GLU A C 1
ATOM 723 O O . GLU A 1 94 ? 8.307 4.389 22.909 1.00 90.38 94 GLU A O 1
ATOM 728 N N . TRP A 1 95 ? 9.174 2.436 22.257 1.00 91.31 95 TRP A N 1
ATOM 729 C CA . TRP A 1 95 ? 7.952 2.001 21.582 1.00 91.31 95 TRP A CA 1
ATOM 730 C C . TRP A 1 95 ? 6.824 1.737 22.567 1.00 91.31 95 TRP A C 1
ATOM 732 O O . TRP A 1 95 ? 5.672 2.001 22.245 1.00 91.31 95 TRP A O 1
ATOM 742 N N . SER A 1 96 ? 7.136 1.239 23.764 1.00 88.88 96 SER A N 1
ATOM 743 C CA . SER A 1 96 ? 6.140 1.075 24.825 1.00 88.88 96 SER A CA 1
ATOM 744 C C . SER A 1 96 ? 5.664 2.424 25.362 1.00 88.88 96 SER A C 1
ATOM 746 O O . SER A 1 96 ? 4.477 2.569 25.630 1.00 88.88 96 SER A O 1
ATOM 748 N N . ARG A 1 97 ? 6.554 3.425 25.464 1.00 91.62 97 ARG A N 1
ATOM 749 C CA . ARG A 1 97 ? 6.170 4.803 25.825 1.00 91.62 97 ARG A CA 1
ATOM 750 C C . ARG A 1 97 ? 5.211 5.394 24.789 1.00 91.62 97 ARG A C 1
ATOM 752 O O . ARG A 1 97 ? 4.147 5.878 25.148 1.00 91.62 97 ARG A O 1
ATOM 759 N N . LEU A 1 98 ? 5.567 5.292 23.509 1.00 91.75 98 LEU A N 1
ATOM 760 C CA . LEU A 1 98 ? 4.732 5.761 22.402 1.00 91.75 98 LEU A CA 1
ATOM 761 C C . LEU A 1 98 ? 3.385 5.030 22.346 1.00 91.75 98 LEU A C 1
ATOM 763 O O . LEU A 1 98 ? 2.355 5.657 22.137 1.00 91.75 98 LEU A O 1
ATOM 767 N N . HIS A 1 99 ? 3.373 3.717 22.577 1.00 91.62 99 HIS A N 1
ATOM 768 C CA . HIS A 1 99 ? 2.130 2.949 22.638 1.00 91.62 99 HIS A CA 1
ATOM 769 C C . HIS A 1 99 ? 1.233 3.385 23.800 1.00 91.62 99 HIS A C 1
ATOM 771 O O . HIS A 1 99 ? 0.020 3.460 23.627 1.00 91.62 99 HIS A O 1
ATOM 777 N N . GLN A 1 100 ? 1.812 3.717 24.956 1.00 89.69 100 GLN A N 1
ATOM 778 C CA . GLN A 1 100 ? 1.052 4.255 26.079 1.00 89.69 100 GLN A CA 1
ATOM 779 C C . GLN A 1 100 ? 0.409 5.602 25.717 1.00 89.69 100 GLN A C 1
ATOM 781 O O . GLN A 1 100 ? -0.787 5.770 25.919 1.00 89.69 100 GLN A O 1
ATOM 786 N N . GLU A 1 101 ? 1.168 6.521 25.117 1.00 92.44 101 GLU A N 1
ATOM 787 C CA . GLU A 1 101 ? 0.658 7.828 24.665 1.00 92.44 101 GLU A CA 1
ATOM 788 C C . GLU A 1 101 ? -0.439 7.691 23.601 1.00 92.44 101 GLU A C 1
ATOM 790 O O . GLU A 1 101 ? -1.430 8.419 23.615 1.00 92.44 101 GLU A O 1
ATOM 795 N N . TYR A 1 102 ? -0.295 6.715 22.705 1.00 87.62 102 TYR A N 1
ATOM 796 C CA . TYR A 1 102 ? -1.317 6.362 21.726 1.00 87.62 102 TYR A CA 1
ATOM 797 C C . TYR A 1 102 ? -2.602 5.838 22.391 1.00 87.62 102 TYR A C 1
ATOM 799 O O . TYR A 1 102 ? -3.699 6.272 22.040 1.00 87.62 102 TYR A O 1
ATOM 807 N N . CYS A 1 103 ? -2.484 4.953 23.387 1.00 86.38 103 CYS A N 1
ATOM 808 C CA . CYS A 1 103 ? -3.639 4.481 24.157 1.00 86.38 103 CYS A CA 1
ATOM 809 C C . CYS A 1 103 ? -4.322 5.629 24.912 1.00 86.38 103 CYS A C 1
ATOM 811 O O . CYS A 1 103 ? -5.542 5.725 24.881 1.00 86.38 103 CYS A O 1
ATOM 813 N N . GLU A 1 104 ? -3.554 6.540 25.515 1.00 88.25 104 GLU A N 1
ATOM 814 C CA . GLU A 1 104 ? -4.087 7.719 26.211 1.00 88.25 104 GLU A CA 1
ATOM 815 C C . GLU A 1 104 ? -4.872 8.649 25.263 1.00 88.25 104 GLU A C 1
ATOM 817 O O . GLU A 1 104 ? -5.892 9.227 25.653 1.00 88.25 104 GLU A O 1
ATOM 822 N N . ALA A 1 105 ? -4.445 8.770 24.000 1.00 87.69 105 ALA A N 1
ATOM 823 C CA . ALA A 1 105 ? -5.176 9.523 22.980 1.00 87.69 105 ALA A CA 1
ATOM 824 C C . ALA A 1 105 ? -6.512 8.853 22.607 1.00 87.69 105 ALA A C 1
ATOM 826 O O . ALA A 1 105 ? -7.531 9.540 22.484 1.00 87.69 105 ALA A O 1
ATOM 827 N N . ILE A 1 106 ? -6.527 7.522 22.470 1.00 83.81 106 ILE A N 1
ATOM 828 C CA . ILE A 1 106 ? -7.755 6.746 22.236 1.00 83.81 106 ILE A CA 1
ATOM 829 C C . ILE A 1 106 ? -8.703 6.863 23.433 1.00 83.81 106 ILE A C 1
ATOM 831 O O . ILE A 1 106 ? -9.884 7.155 23.242 1.00 83.81 106 ILE A O 1
ATOM 835 N N . ASP A 1 107 ? -8.191 6.699 24.653 1.00 85.12 107 ASP A N 1
ATOM 836 C CA . ASP A 1 107 ? -8.974 6.812 25.885 1.00 85.12 107 ASP A CA 1
ATOM 837 C C . ASP A 1 107 ? -9.608 8.201 26.000 1.00 85.12 107 ASP A C 1
ATOM 839 O O . ASP A 1 107 ? -10.806 8.316 26.244 1.00 85.12 107 ASP A O 1
ATOM 843 N N . SER A 1 108 ? -8.850 9.264 25.709 1.00 87.06 108 SER A N 1
ATOM 844 C CA . SER A 1 108 ? -9.371 10.638 25.704 1.00 87.06 108 SER A CA 1
ATOM 845 C C . SER A 1 108 ? -10.526 10.824 24.711 1.00 87.06 108 SER A C 1
ATOM 847 O O . SER A 1 108 ? -11.491 11.542 24.988 1.00 87.06 108 SER A O 1
ATOM 849 N N . LYS A 1 109 ? -10.453 10.171 23.545 1.00 84.94 109 LYS A N 1
ATOM 850 C CA . LYS A 1 109 ? -11.509 10.217 22.527 1.00 84.94 109 LYS A CA 1
ATOM 851 C C . LYS A 1 109 ? -12.740 9.408 22.955 1.00 84.94 109 LYS A C 1
ATOM 853 O O . LYS A 1 109 ? -13.861 9.870 22.747 1.00 84.94 109 LYS A O 1
ATOM 858 N N . LEU A 1 110 ? -12.547 8.255 23.598 1.00 84.88 110 LEU A N 1
ATOM 859 C CA . LEU A 1 110 ? -13.631 7.445 24.160 1.00 84.88 110 LEU A CA 1
ATOM 860 C C . LEU A 1 110 ? -14.338 8.161 25.321 1.00 84.88 110 LEU A C 1
ATOM 862 O O . LEU A 1 110 ? -15.565 8.136 25.412 1.00 84.88 110 LEU A O 1
ATOM 866 N N . GLU A 1 111 ? -13.587 8.839 26.189 1.00 86.94 111 GLU A N 1
ATOM 867 C CA . GLU A 1 111 ? -14.149 9.664 27.259 1.00 86.94 111 GLU A CA 1
ATOM 868 C C . GLU A 1 111 ? -14.982 10.820 26.697 1.00 86.94 111 GLU A C 1
ATOM 870 O O . GLU A 1 111 ? -16.078 11.087 27.195 1.00 86.94 111 GLU A O 1
ATOM 875 N N . ALA A 1 112 ? -14.503 11.488 25.642 1.00 88.06 112 ALA A N 1
ATOM 876 C CA . ALA A 1 112 ? -15.266 12.528 24.956 1.00 88.06 112 ALA A CA 1
ATOM 877 C C . ALA A 1 112 ? -16.592 11.981 24.400 1.00 88.06 112 ALA A C 1
ATOM 879 O O . ALA A 1 112 ? -17.640 12.565 24.673 1.00 88.06 112 ALA A O 1
ATOM 880 N N . PHE A 1 113 ? -16.561 10.823 23.733 1.00 89.06 113 PHE A N 1
ATOM 881 C CA . PHE A 1 113 ? -17.764 10.130 23.266 1.00 89.06 113 PHE A CA 1
ATOM 882 C C . PHE A 1 113 ? -18.744 9.843 24.416 1.00 89.06 113 PHE A C 1
ATOM 884 O O . PHE A 1 113 ? -19.917 10.206 24.337 1.00 89.06 113 PHE A O 1
ATOM 891 N N . CYS A 1 114 ? -18.277 9.253 25.521 1.00 86.44 114 CYS A N 1
ATOM 892 C CA . CYS A 1 114 ? -19.140 8.938 26.664 1.00 86.44 114 CYS A CA 1
ATOM 893 C C . CYS A 1 114 ? -19.795 10.205 27.241 1.00 86.44 114 CYS A C 1
ATOM 895 O O . CYS A 1 114 ? -21.000 10.230 27.507 1.00 86.44 114 CYS A O 1
ATOM 897 N N . ASN A 1 115 ? -19.018 11.286 27.366 1.00 90.25 115 ASN A N 1
ATOM 898 C CA . ASN A 1 115 ? -19.506 12.577 27.841 1.00 90.25 115 ASN A CA 1
ATOM 899 C C . ASN A 1 115 ? -20.563 13.186 26.905 1.00 90.25 115 ASN A C 1
ATOM 901 O O . ASN A 1 115 ? -21.544 13.750 27.391 1.00 90.25 115 ASN A O 1
ATOM 905 N N . GLU A 1 116 ? -20.405 13.051 25.585 1.00 91.38 116 GLU A N 1
ATOM 906 C CA . GLU A 1 116 ? -21.396 13.485 24.589 1.00 91.38 116 GLU A CA 1
ATOM 907 C C . GLU A 1 116 ? -22.706 12.696 24.695 1.00 91.38 116 GLU A C 1
ATOM 909 O O . GLU A 1 116 ? -23.786 13.277 24.578 1.00 91.38 116 GLU A O 1
ATOM 914 N N . GLN A 1 117 ? -22.620 11.401 25.012 1.00 87.88 117 GLN A N 1
ATOM 915 C CA . GLN A 1 117 ? -23.783 10.556 25.302 1.00 87.88 117 GLN A CA 1
ATOM 916 C C . GLN A 1 117 ? -24.375 10.796 26.705 1.00 87.88 117 GLN A C 1
ATOM 918 O O . GLN A 1 117 ? -25.398 10.208 27.061 1.00 87.88 117 GLN A O 1
ATOM 923 N N . GLY A 1 118 ? -23.760 11.659 27.522 1.00 91.44 118 GLY A N 1
ATOM 924 C CA . GLY A 1 118 ? -24.194 11.947 28.891 1.00 91.44 118 GLY A CA 1
ATOM 925 C C . GLY A 1 118 ? -24.024 10.765 29.851 1.00 91.44 118 GLY A C 1
ATOM 926 O O . GLY A 1 118 ? -24.784 10.638 30.814 1.00 91.44 118 GLY A O 1
ATOM 927 N N . ARG A 1 119 ? -23.060 9.882 29.575 1.00 90.19 119 ARG A N 1
ATOM 928 C CA . ARG A 1 119 ? -22.827 8.612 30.276 1.00 90.19 119 ARG A CA 1
ATOM 929 C C . ARG A 1 119 ? -21.368 8.499 30.705 1.00 90.19 119 ARG A C 1
ATOM 931 O O . ARG A 1 119 ? -20.492 9.160 30.156 1.00 90.19 119 ARG A O 1
ATOM 938 N N . SER A 1 120 ? -21.089 7.669 31.704 1.00 86.38 120 SER A N 1
ATOM 939 C CA . SER A 1 120 ? -19.708 7.338 32.062 1.00 86.38 120 SER A CA 1
ATOM 940 C C . SER A 1 120 ? -19.188 6.168 31.223 1.00 86.38 120 SER A C 1
ATOM 942 O O . SER A 1 120 ? -19.968 5.342 30.751 1.00 86.38 120 SER A O 1
ATOM 944 N N . ALA A 1 121 ? -17.863 6.037 31.099 1.00 79.69 121 ALA A N 1
ATOM 945 C CA . ALA A 1 121 ? -17.250 4.862 30.471 1.00 79.69 121 ALA A CA 1
ATOM 946 C C . ALA A 1 121 ? -17.653 3.552 31.176 1.00 79.69 121 ALA A C 1
ATOM 948 O O . ALA A 1 121 ? -17.800 2.517 30.537 1.00 79.69 121 ALA A O 1
ATOM 949 N N . LYS A 1 122 ? -17.895 3.601 32.494 1.00 83.50 122 LYS A N 1
ATOM 950 C CA . LYS A 1 122 ? -18.396 2.451 33.254 1.00 83.50 122 LYS A CA 1
ATOM 951 C C . LYS A 1 122 ? -19.784 2.018 32.775 1.00 83.50 122 LYS A C 1
ATOM 953 O O . LYS A 1 122 ? -19.997 0.827 32.593 1.00 83.50 122 LYS A O 1
ATOM 958 N N . ASP A 1 123 ? -20.683 2.976 32.542 1.00 82.81 123 ASP A N 1
ATOM 959 C CA . ASP A 1 123 ? -22.034 2.690 32.041 1.00 82.81 123 ASP A CA 1
ATOM 960 C C . ASP A 1 123 ? -21.979 2.075 30.634 1.00 82.81 123 ASP A C 1
ATOM 962 O O . ASP A 1 123 ? -22.740 1.160 30.334 1.00 82.81 123 ASP A O 1
ATOM 966 N N . LEU A 1 124 ? -21.050 2.539 29.787 1.00 84.31 124 LEU A N 1
ATOM 967 C CA . LEU A 1 124 ? -20.808 1.951 28.467 1.00 84.31 124 LEU A CA 1
ATOM 968 C C . LEU A 1 124 ? -20.357 0.489 28.567 1.00 84.31 124 LEU A C 1
ATOM 970 O O . LEU A 1 124 ? -20.896 -0.359 27.865 1.00 84.31 124 LEU A O 1
ATOM 974 N N . PHE A 1 125 ? -19.382 0.181 29.426 1.00 82.62 125 PHE A N 1
ATOM 975 C CA . PHE A 1 125 ? -18.884 -1.191 29.558 1.00 82.62 125 PHE A CA 1
ATOM 976 C C . PHE A 1 125 ? -19.926 -2.150 30.138 1.00 82.62 125 PHE A C 1
ATOM 978 O O . PHE A 1 125 ? -20.012 -3.277 29.664 1.00 82.62 125 PHE A O 1
ATOM 985 N N . GLU A 1 126 ? -20.733 -1.707 31.107 1.00 84.75 126 GLU A N 1
ATOM 986 C CA . GLU A 1 126 ? -21.853 -2.502 31.634 1.00 84.75 126 GLU A CA 1
ATOM 987 C C . GLU A 1 126 ? -22.889 -2.785 30.530 1.00 84.75 126 GLU A C 1
ATOM 989 O O . GLU A 1 126 ? -23.293 -3.930 30.345 1.00 84.75 126 GLU A O 1
ATOM 994 N N . ALA A 1 127 ? -23.239 -1.778 29.721 1.00 84.88 127 ALA A N 1
ATOM 995 C CA . ALA A 1 127 ? -24.169 -1.954 28.606 1.00 84.88 127 ALA A CA 1
ATOM 996 C C . ALA A 1 127 ? -23.609 -2.862 27.492 1.00 84.88 127 ALA A C 1
ATOM 998 O O . ALA A 1 127 ? -24.352 -3.640 26.896 1.00 84.88 127 ALA A O 1
ATOM 999 N N . LEU A 1 128 ? -22.301 -2.793 27.217 1.00 82.00 128 LEU A N 1
ATOM 1000 C CA . LEU A 1 128 ? -21.631 -3.687 26.267 1.00 82.00 128 LEU A CA 1
ATOM 1001 C C . LEU A 1 128 ? -21.583 -5.131 26.773 1.00 82.00 128 LEU A C 1
ATOM 1003 O O . LEU A 1 128 ? -21.781 -6.044 25.977 1.00 82.00 128 LEU A O 1
ATOM 1007 N N . GLU A 1 129 ? -21.337 -5.342 28.071 1.00 82.12 129 GLU A N 1
ATOM 1008 C CA . GLU A 1 129 ? -21.345 -6.671 28.696 1.00 82.12 129 GLU A CA 1
ATOM 1009 C C . GLU A 1 129 ? -22.727 -7.327 28.577 1.00 82.12 129 GLU A C 1
ATOM 1011 O O . GLU A 1 129 ? -22.822 -8.476 28.143 1.00 82.12 129 GLU A O 1
ATOM 1016 N N . ASP A 1 130 ? -23.791 -6.574 28.865 1.00 83.75 130 ASP A N 1
ATOM 1017 C CA . ASP A 1 130 ? -25.175 -7.039 28.727 1.00 83.75 130 ASP A CA 1
ATOM 1018 C C . ASP A 1 130 ? -25.557 -7.326 27.261 1.00 83.75 130 ASP A C 1
ATOM 1020 O O . ASP A 1 130 ? -26.381 -8.200 26.986 1.00 83.75 130 ASP A O 1
ATOM 1024 N N . ALA A 1 131 ? -24.933 -6.628 26.308 1.00 84.12 131 ALA A N 1
ATOM 1025 C CA . ALA A 1 131 ? -25.176 -6.782 24.876 1.00 84.12 131 ALA A CA 1
ATOM 1026 C C . ALA A 1 131 ? -24.260 -7.813 24.184 1.00 84.12 131 ALA A C 1
ATOM 1028 O O . ALA A 1 131 ? -24.377 -8.006 22.977 1.00 84.12 131 ALA A O 1
ATOM 1029 N N . MET A 1 132 ? -23.377 -8.512 24.909 1.00 77.44 132 MET A N 1
ATOM 1030 C CA . MET A 1 132 ? -22.416 -9.468 24.327 1.00 77.44 132 MET A CA 1
ATOM 1031 C C . MET A 1 132 ? -23.054 -10.654 23.587 1.00 77.44 132 MET A C 1
ATOM 1033 O O . MET A 1 132 ? -22.395 -11.289 22.765 1.00 77.44 132 MET A O 1
ATOM 1037 N N . GLU A 1 133 ? -24.308 -10.995 23.894 1.00 78.88 133 GLU A N 1
ATOM 1038 C CA . GLU A 1 133 ? -25.043 -12.049 23.179 1.00 78.88 133 GLU A CA 1
ATOM 1039 C C . GLU A 1 133 ? -25.486 -11.608 21.771 1.00 78.88 133 GLU A C 1
ATOM 1041 O O . GLU A 1 133 ? -25.862 -12.452 20.956 1.00 78.88 133 GLU A O 1
ATOM 1046 N N . ASN A 1 134 ? -25.415 -10.306 21.465 1.00 82.12 134 ASN A N 1
ATOM 1047 C CA . ASN A 1 134 ? -25.643 -9.766 20.132 1.00 82.12 134 ASN A CA 1
ATOM 1048 C C . ASN A 1 134 ? -24.404 -9.993 19.242 1.00 82.12 134 ASN A C 1
ATOM 1050 O O . ASN A 1 134 ? -23.284 -9.617 19.595 1.00 82.12 134 ASN A O 1
ATOM 1054 N N . GLU A 1 135 ? -24.617 -10.603 18.072 1.00 75.44 135 GLU A N 1
ATOM 1055 C CA . GLU A 1 135 ? -23.555 -10.981 17.129 1.00 75.44 135 GLU A CA 1
ATOM 1056 C C . GLU A 1 135 ? -22.757 -9.765 16.626 1.00 75.44 135 GLU A C 1
ATOM 1058 O O . GLU A 1 135 ? -21.536 -9.837 16.521 1.00 75.44 135 GLU A O 1
ATOM 1063 N N . GLU A 1 136 ? -23.405 -8.617 16.417 1.00 70.81 136 GLU A N 1
ATOM 1064 C CA . GLU A 1 136 ? -22.739 -7.400 15.940 1.00 70.81 136 GLU A CA 1
ATOM 1065 C C . GLU A 1 136 ? -21.803 -6.806 16.997 1.00 70.81 136 GLU A C 1
ATOM 1067 O O . GLU A 1 136 ? -20.676 -6.408 16.693 1.00 70.81 136 GLU A O 1
ATOM 1072 N N . VAL A 1 137 ? -22.236 -6.793 18.262 1.00 71.56 137 VAL A N 1
ATOM 1073 C CA . VAL A 1 137 ? -21.406 -6.344 19.393 1.00 71.56 137 VAL A CA 1
ATOM 1074 C C . VAL A 1 137 ? -20.210 -7.279 19.578 1.00 71.56 137 VAL A C 1
ATOM 1076 O O . VAL A 1 137 ? -19.076 -6.819 19.757 1.00 71.56 137 VAL A O 1
ATOM 1079 N N . ALA A 1 138 ? -20.447 -8.590 19.478 1.00 71.56 138 ALA A N 1
ATOM 1080 C CA . ALA A 1 138 ? -19.405 -9.605 19.567 1.00 71.56 138 ALA A CA 1
ATOM 1081 C C . ALA A 1 138 ? -18.368 -9.497 18.431 1.00 71.56 138 ALA A C 1
ATOM 1083 O O . ALA A 1 138 ? -17.184 -9.750 18.669 1.00 71.56 138 ALA A O 1
ATOM 1084 N N . ASP A 1 139 ? -18.781 -9.076 17.234 1.00 70.44 139 ASP A N 1
ATOM 1085 C CA . ASP A 1 139 ? -17.901 -8.872 16.079 1.00 70.44 139 ASP A CA 1
ATOM 1086 C C . ASP A 1 139 ? -17.132 -7.537 16.128 1.00 70.44 139 ASP A C 1
ATOM 1088 O O . ASP A 1 139 ? -15.980 -7.463 15.680 1.00 70.44 139 ASP A O 1
ATOM 1092 N N . ALA A 1 140 ? -17.722 -6.479 16.692 1.00 65.81 140 ALA A N 1
ATOM 1093 C CA . ALA A 1 140 ? -17.115 -5.147 16.757 1.00 65.81 140 ALA A CA 1
ATOM 1094 C C . ALA A 1 140 ? -15.988 -5.039 17.797 1.00 65.81 140 ALA A C 1
ATOM 1096 O O . ALA A 1 140 ? -14.917 -4.476 17.530 1.00 65.81 140 ALA A O 1
ATOM 1097 N N . LEU A 1 141 ? -16.201 -5.603 18.989 1.00 69.12 141 LEU A N 1
ATOM 1098 C CA . LEU A 1 141 ? -15.290 -5.460 20.128 1.00 69.12 141 LEU A CA 1
ATOM 1099 C C . LEU A 1 141 ? -13.859 -5.964 19.869 1.00 69.12 141 LEU A C 1
ATOM 1101 O O . LEU A 1 141 ? -12.914 -5.254 20.230 1.00 69.12 141 LEU A O 1
ATOM 1105 N N . PRO A 1 142 ? -13.634 -7.120 19.211 1.00 70.06 142 PRO A N 1
ATOM 1106 C CA . PRO A 1 142 ? -12.289 -7.556 18.849 1.00 70.06 142 PRO A CA 1
ATOM 1107 C C . PRO A 1 142 ? -11.537 -6.536 17.989 1.00 70.06 142 PRO A C 1
ATOM 1109 O O . PRO A 1 142 ? -10.322 -6.404 18.132 1.00 70.06 142 PRO A O 1
ATOM 1112 N N . GLY A 1 143 ? -12.236 -5.801 17.117 1.00 65.75 143 GLY A N 1
ATOM 1113 C CA . GLY A 1 143 ? -11.654 -4.731 16.306 1.00 65.75 143 GLY A CA 1
ATOM 1114 C C . GLY A 1 143 ? -11.153 -3.567 17.162 1.00 65.75 143 GLY A C 1
ATOM 1115 O O . GLY A 1 143 ? -10.006 -3.144 17.012 1.00 65.75 143 GLY A O 1
ATOM 1116 N N . PHE A 1 144 ? -11.973 -3.119 18.115 1.00 69.25 144 PHE A N 1
ATOM 1117 C CA . PHE A 1 144 ? -11.615 -2.054 19.053 1.00 69.25 144 PHE A CA 1
ATOM 1118 C C . PHE A 1 144 ? -10.442 -2.451 19.966 1.00 69.25 144 PHE A C 1
ATOM 1120 O O . PHE A 1 144 ? -9.471 -1.711 20.098 1.00 69.25 144 PHE A O 1
ATOM 1127 N N . VAL A 1 145 ? -10.467 -3.663 20.530 1.00 72.31 145 VAL A N 1
ATOM 1128 C CA . VAL A 1 145 ? -9.365 -4.187 21.362 1.00 72.31 145 VAL A CA 1
ATOM 1129 C C . VAL A 1 145 ? -8.078 -4.343 20.550 1.00 72.31 145 VAL A C 1
ATOM 1131 O O . VAL A 1 145 ? -6.976 -4.093 21.039 1.00 72.31 145 VAL A O 1
ATOM 1134 N N . LYS A 1 146 ? -8.189 -4.744 19.282 1.00 73.56 146 LYS A N 1
ATOM 1135 C CA . LYS A 1 146 ? -7.027 -4.864 18.403 1.00 73.56 146 LYS A CA 1
ATOM 1136 C C . LYS A 1 146 ? -6.375 -3.509 18.137 1.00 73.56 146 LYS A C 1
ATOM 1138 O O . LYS A 1 146 ? -5.146 -3.471 18.059 1.00 73.56 146 LYS A O 1
ATOM 1143 N N . LEU A 1 147 ? -7.153 -2.427 18.051 1.00 69.62 147 LEU A N 1
ATOM 1144 C CA . LEU A 1 147 ? -6.639 -1.069 17.851 1.00 69.62 147 LEU A CA 1
ATOM 1145 C C . LEU A 1 147 ? -5.670 -0.650 18.962 1.00 69.62 147 LEU A C 1
ATOM 1147 O O . LEU A 1 147 ? -4.667 -0.008 18.673 1.00 69.62 147 LEU A O 1
ATOM 1151 N N . THR A 1 148 ? -5.924 -1.059 20.207 1.00 78.06 148 THR A N 1
ATOM 1152 C CA . THR A 1 148 ? -5.073 -0.747 21.367 1.00 78.06 148 THR A CA 1
ATOM 1153 C C . THR A 1 148 ? -3.997 -1.801 21.630 1.00 78.06 148 THR A C 1
ATOM 1155 O O . THR A 1 148 ? -3.175 -1.641 22.533 1.00 78.06 148 THR A O 1
ATOM 1158 N N . SER A 1 149 ? -3.935 -2.876 20.840 1.00 82.19 149 SER A N 1
ATOM 1159 C CA . SER A 1 149 ? -2.923 -3.915 21.025 1.00 82.19 149 SER A CA 1
ATOM 1160 C C . SER A 1 149 ? -1.533 -3.446 20.580 1.00 82.19 149 SER A C 1
ATOM 1162 O O . SER A 1 149 ? -1.352 -2.895 19.492 1.00 82.19 149 SER A O 1
ATOM 1164 N N . TYR A 1 150 ? -0.527 -3.721 21.412 1.00 83.50 150 TYR A N 1
ATOM 1165 C CA . TYR A 1 150 ? 0.860 -3.323 21.153 1.00 83.50 150 TYR A CA 1
ATOM 1166 C C . TYR A 1 150 ? 1.402 -3.892 19.832 1.00 83.50 150 TYR A C 1
ATOM 1168 O O . TYR A 1 150 ? 2.040 -3.185 19.056 1.00 83.50 150 TYR A O 1
ATOM 1176 N N . GLU A 1 151 ? 1.113 -5.162 19.532 1.00 81.56 151 GLU A N 1
ATOM 1177 C CA . GLU A 1 151 ? 1.573 -5.807 18.295 1.00 81.56 151 GLU A CA 1
ATOM 1178 C C . GLU A 1 151 ? 0.964 -5.169 17.041 1.00 81.56 151 GLU A C 1
ATOM 1180 O O . GLU A 1 151 ? 1.661 -4.980 16.036 1.00 81.56 151 GLU A O 1
ATOM 1185 N N . HIS A 1 152 ? -0.325 -4.815 17.089 1.00 76.25 152 HIS A N 1
ATOM 1186 C CA . HIS A 1 152 ? -0.986 -4.147 15.974 1.00 76.25 152 HIS A CA 1
ATOM 1187 C C . HIS A 1 152 ? -0.438 -2.735 15.777 1.00 76.25 152 HIS A C 1
ATOM 1189 O O . HIS A 1 152 ? -0.039 -2.406 14.660 1.00 76.25 152 HIS A O 1
ATOM 1195 N N . PHE A 1 153 ? -0.316 -1.969 16.865 1.00 83.88 153 PHE A N 1
ATOM 1196 C CA . PHE A 1 153 ? 0.308 -0.648 16.877 1.00 83.88 153 PHE A CA 1
ATOM 1197 C C . PHE A 1 153 ? 1.705 -0.678 16.244 1.00 83.88 153 PHE A C 1
ATOM 1199 O O . PHE A 1 153 ? 1.967 0.028 15.272 1.00 83.88 153 PHE A O 1
ATOM 1206 N N . CYS A 1 154 ? 2.589 -1.563 16.717 1.00 84.69 154 CYS A N 1
ATOM 1207 C CA . CYS A 1 154 ? 3.939 -1.705 16.174 1.00 84.69 154 CYS A CA 1
ATOM 1208 C C . CYS A 1 154 ? 3.941 -2.062 14.682 1.00 84.69 154 CYS A C 1
ATOM 1210 O O . CYS A 1 154 ? 4.790 -1.572 13.942 1.00 84.69 154 CYS A O 1
ATOM 1212 N N . SER A 1 155 ? 3.001 -2.895 14.230 1.00 79.44 155 SER A N 1
ATOM 1213 C CA . SER A 1 155 ? 2.889 -3.279 12.817 1.00 79.44 155 SER A CA 1
ATOM 1214 C C . SER A 1 155 ? 2.411 -2.119 11.934 1.00 79.44 155 SER A C 1
ATOM 1216 O O . SER A 1 155 ? 2.900 -1.953 10.816 1.00 79.44 155 SER A O 1
ATOM 1218 N N . GLN A 1 156 ? 1.478 -1.294 12.418 1.00 78.25 156 GLN A N 1
ATOM 1219 C CA . GLN A 1 156 ? 1.036 -0.102 11.689 1.00 78.25 156 GLN A CA 1
ATOM 1220 C C . GLN A 1 156 ? 2.139 0.962 11.640 1.00 78.25 156 GLN A C 1
ATOM 1222 O O . GLN A 1 156 ? 2.420 1.504 10.570 1.00 78.25 156 GLN A O 1
ATOM 1227 N N . MET A 1 157 ? 2.827 1.194 12.761 1.00 85.38 157 MET A N 1
ATOM 1228 C CA . MET A 1 157 ? 3.972 2.103 12.835 1.00 85.38 157 MET A CA 1
ATOM 1229 C C . MET A 1 157 ? 5.111 1.663 11.905 1.00 85.38 157 MET A C 1
ATOM 1231 O O . MET A 1 157 ? 5.649 2.497 11.182 1.00 85.38 157 MET A O 1
ATOM 1235 N N . GLU A 1 158 ? 5.437 0.365 11.852 1.00 84.94 158 GLU A N 1
ATOM 1236 C CA . GLU A 1 158 ? 6.408 -0.206 10.901 1.00 84.94 158 GLU A CA 1
ATOM 1237 C C . GLU A 1 158 ? 5.986 0.070 9.455 1.00 84.94 158 GLU A C 1
ATOM 1239 O O . GLU A 1 158 ? 6.765 0.619 8.676 1.00 84.94 158 GLU A O 1
ATOM 1244 N N . SER A 1 159 ? 4.730 -0.227 9.103 1.00 76.06 159 SER A N 1
ATOM 1245 C CA . SER A 1 159 ? 4.209 0.008 7.753 1.00 76.06 159 SER A CA 1
ATOM 1246 C C . SER A 1 159 ? 4.327 1.481 7.334 1.00 76.06 159 SER A C 1
ATOM 1248 O O . SER A 1 159 ? 4.751 1.771 6.211 1.00 76.06 159 SER A O 1
ATOM 1250 N N . HIS A 1 160 ? 3.995 2.422 8.226 1.00 78.56 160 HIS A N 1
ATOM 1251 C CA . HIS A 1 160 ? 4.121 3.858 7.955 1.00 78.56 160 HIS A CA 1
ATOM 1252 C C . HIS A 1 160 ? 5.584 4.314 7.898 1.00 78.56 160 HIS A C 1
ATOM 1254 O O . HIS A 1 160 ? 5.950 5.066 6.991 1.00 78.56 160 HIS A O 1
ATOM 1260 N N . ALA A 1 161 ? 6.435 3.846 8.814 1.00 81.75 161 ALA A N 1
ATOM 1261 C CA . ALA A 1 161 ? 7.857 4.181 8.854 1.00 81.75 161 ALA A CA 1
ATOM 1262 C C . ALA A 1 161 ? 8.574 3.715 7.581 1.00 81.75 161 ALA A C 1
ATOM 1264 O O . ALA A 1 161 ? 9.205 4.520 6.898 1.00 81.75 161 ALA A O 1
ATOM 1265 N N . THR A 1 162 ? 8.377 2.456 7.180 1.00 79.62 162 THR A N 1
ATOM 1266 C CA . THR A 1 162 ? 8.941 1.901 5.943 1.00 79.62 162 THR A CA 1
ATOM 1267 C C . THR A 1 162 ? 8.420 2.624 4.699 1.00 79.62 162 THR A C 1
ATOM 1269 O O . THR A 1 162 ? 9.171 2.849 3.748 1.00 79.62 162 THR A O 1
ATOM 1272 N N . ALA A 1 163 ? 7.142 3.016 4.667 1.00 73.81 163 ALA A N 1
ATOM 1273 C CA . ALA A 1 163 ? 6.603 3.803 3.558 1.00 73.81 163 ALA A CA 1
ATOM 1274 C C . ALA A 1 163 ? 7.213 5.216 3.487 1.00 73.81 163 ALA A C 1
ATOM 1276 O O . ALA A 1 163 ? 7.394 5.747 2.388 1.00 73.81 163 ALA A O 1
ATOM 1277 N N . ASN A 1 164 ? 7.530 5.821 4.637 1.00 74.69 164 ASN A N 1
ATOM 1278 C CA . ASN A 1 164 ? 8.190 7.122 4.725 1.00 74.69 164 ASN A CA 1
ATOM 1279 C C . ASN A 1 164 ? 9.662 7.043 4.293 1.00 74.69 164 ASN A C 1
ATOM 1281 O O . ASN A 1 164 ? 10.053 7.821 3.429 1.00 74.69 164 ASN A O 1
ATOM 1285 N N . GLU A 1 165 ? 10.433 6.071 4.788 1.00 77.31 165 GLU A N 1
ATOM 1286 C CA . GLU A 1 165 ? 11.835 5.850 4.392 1.00 77.31 165 GLU A CA 1
ATOM 1287 C C . GLU A 1 165 ? 11.952 5.645 2.873 1.00 77.31 165 GLU A C 1
ATOM 1289 O O . GLU A 1 165 ? 12.691 6.353 2.191 1.00 77.31 165 GLU A O 1
ATOM 1294 N N . LYS A 1 166 ? 11.106 4.773 2.300 1.00 74.44 166 LYS A N 1
ATOM 1295 C CA . LYS A 1 166 ? 11.043 4.559 0.842 1.00 74.44 166 LYS A CA 1
ATOM 1296 C C . LYS A 1 166 ? 10.738 5.848 0.072 1.00 74.44 166 LYS A C 1
ATOM 1298 O O . LYS A 1 166 ? 11.219 6.012 -1.050 1.00 74.44 166 LYS A O 1
ATOM 1303 N N . ARG A 1 167 ? 9.909 6.740 0.628 1.00 72.75 167 ARG A N 1
ATOM 1304 C CA . ARG A 1 167 ? 9.567 8.030 0.010 1.00 72.75 167 ARG A CA 1
ATOM 1305 C C . ARG A 1 167 ? 10.750 8.992 0.046 1.00 72.75 167 ARG A C 1
ATOM 1307 O O . ARG A 1 167 ? 11.023 9.613 -0.976 1.00 72.75 167 ARG A O 1
ATOM 1314 N N . GLU A 1 168 ? 11.417 9.114 1.187 1.00 76.88 168 GLU A N 1
ATOM 1315 C CA . GLU A 1 168 ? 12.567 10.005 1.372 1.00 76.88 168 GLU A CA 1
ATOM 1316 C C . GLU A 1 168 ? 13.724 9.589 0.459 1.00 76.88 168 GLU A C 1
ATOM 1318 O O . GLU A 1 168 ? 14.194 10.399 -0.336 1.00 76.88 168 GLU A O 1
ATOM 1323 N N . GLU A 1 169 ? 14.077 8.301 0.434 1.00 76.94 169 GLU A N 1
ATOM 1324 C CA . GLU A 1 169 ? 15.093 7.773 -0.484 1.00 76.94 169 GLU A CA 1
ATOM 1325 C C . GLU A 1 169 ? 14.747 8.046 -1.955 1.00 76.94 169 GLU A C 1
ATOM 1327 O O . GLU A 1 169 ? 15.601 8.438 -2.752 1.00 76.94 169 GLU A O 1
ATOM 1332 N N . ALA A 1 170 ? 13.479 7.860 -2.339 1.00 71.25 170 ALA A N 1
ATOM 1333 C CA . ALA A 1 170 ? 13.025 8.141 -3.696 1.00 71.25 170 ALA A CA 1
ATOM 1334 C C . ALA A 1 170 ? 13.118 9.638 -4.045 1.00 71.25 170 ALA A C 1
ATOM 1336 O O . ALA A 1 170 ? 13.443 9.981 -5.183 1.00 71.25 170 ALA A O 1
ATOM 1337 N N . GLN A 1 171 ? 12.853 10.532 -3.088 1.00 75.75 171 GLN A N 1
ATOM 1338 C CA . GLN A 1 171 ? 12.995 11.979 -3.265 1.00 75.75 171 GLN A CA 1
ATOM 1339 C 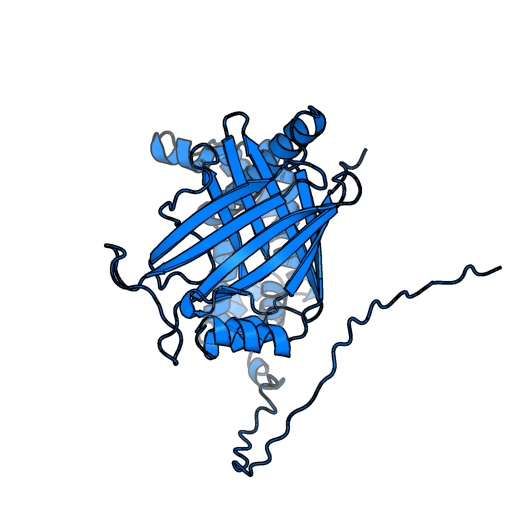C . GLN A 1 171 ? 14.464 12.404 -3.370 1.00 75.75 171 GLN A C 1
ATOM 1341 O O . GLN A 1 171 ? 14.796 13.202 -4.246 1.00 75.75 171 GLN A O 1
ATOM 1346 N N . GLU A 1 172 ? 15.352 11.850 -2.544 1.00 77.25 172 GLU A N 1
ATOM 1347 C CA . GLU A 1 172 ? 16.795 12.105 -2.621 1.00 77.25 172 GLU A CA 1
ATOM 1348 C C . GLU A 1 172 ? 17.378 11.648 -3.965 1.00 77.25 172 GLU A C 1
ATOM 1350 O O . GLU A 1 172 ? 18.127 12.383 -4.618 1.00 77.25 172 GLU A O 1
ATOM 1355 N N . LEU A 1 173 ? 16.979 10.459 -4.429 1.00 72.06 173 LEU A N 1
ATOM 1356 C CA . LEU A 1 173 ? 17.372 9.935 -5.736 1.00 72.06 173 LEU A CA 1
ATOM 1357 C C . LEU A 1 173 ? 16.864 10.824 -6.876 1.00 72.06 173 LEU A C 1
ATOM 1359 O O . LEU A 1 173 ? 17.640 11.142 -7.781 1.00 72.06 173 LEU A O 1
ATOM 1363 N N . ALA A 1 174 ? 15.617 11.295 -6.801 1.00 69.69 174 ALA A N 1
ATOM 1364 C CA . ALA A 1 174 ? 15.066 12.240 -7.771 1.00 69.69 174 ALA A CA 1
ATOM 1365 C C . ALA A 1 174 ? 15.835 13.576 -7.781 1.00 69.69 174 ALA A C 1
ATOM 1367 O O . ALA A 1 174 ? 16.170 14.092 -8.848 1.00 69.69 174 ALA A O 1
ATOM 1368 N N . ALA A 1 175 ? 16.164 14.117 -6.602 1.00 71.81 175 ALA A N 1
ATOM 1369 C CA . ALA A 1 175 ? 16.898 15.375 -6.447 1.00 71.81 175 ALA A CA 1
ATOM 1370 C C . ALA A 1 175 ? 18.351 15.286 -6.943 1.00 71.81 175 ALA A C 1
ATOM 1372 O O . ALA A 1 175 ? 18.916 16.285 -7.387 1.00 71.81 175 ALA A O 1
ATOM 1373 N N . SER A 1 176 ? 18.949 14.090 -6.928 1.00 69.25 176 SER A N 1
ATOM 1374 C CA . SER A 1 176 ? 20.293 13.856 -7.468 1.00 69.25 176 SER A CA 1
ATOM 1375 C C . SER A 1 176 ? 20.392 14.045 -8.992 1.00 69.25 176 SER A C 1
ATOM 1377 O O . SER A 1 176 ? 21.499 14.067 -9.531 1.00 69.25 176 SER A O 1
ATOM 1379 N N . GLY A 1 177 ? 19.255 14.165 -9.696 1.00 61.31 177 GLY A N 1
ATOM 1380 C CA . GLY A 1 177 ? 19.172 14.416 -11.140 1.00 61.31 177 GLY A CA 1
ATOM 1381 C C . GLY A 1 177 ? 19.627 13.251 -12.026 1.00 61.31 177 GLY A C 1
ATOM 1382 O O . GLY A 1 177 ? 19.572 13.351 -13.249 1.00 61.31 177 GLY A O 1
ATOM 1383 N N . ASN A 1 178 ? 20.066 12.143 -11.424 1.00 64.25 178 ASN A N 1
ATOM 1384 C CA . ASN A 1 178 ? 20.605 10.980 -12.128 1.00 64.25 178 ASN A CA 1
ATOM 1385 C C . ASN A 1 178 ? 19.552 9.910 -12.441 1.00 64.25 178 ASN A C 1
ATOM 1387 O O . ASN A 1 178 ? 19.867 8.934 -13.122 1.00 64.25 178 ASN A O 1
ATOM 1391 N N . ASP A 1 179 ? 18.320 10.076 -11.956 1.00 75.56 179 ASP A N 1
ATOM 1392 C CA . ASP A 1 179 ? 17.238 9.132 -12.191 1.00 75.56 179 ASP A CA 1
ATOM 1393 C C . ASP A 1 179 ? 15.880 9.837 -12.373 1.00 75.56 179 ASP A C 1
ATOM 1395 O O . ASP A 1 179 ? 15.365 10.457 -11.440 1.00 75.56 179 ASP A O 1
ATOM 1399 N N . PRO A 1 180 ? 15.264 9.732 -13.563 1.00 76.50 180 PRO A N 1
ATOM 1400 C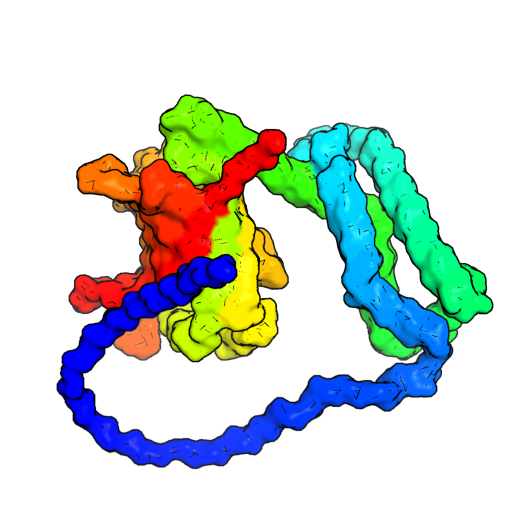 CA . PRO A 1 180 ? 13.971 10.337 -13.822 1.00 76.50 180 PRO A CA 1
ATOM 1401 C C . PRO A 1 180 ? 12.800 9.477 -13.321 1.00 76.50 180 PRO A C 1
ATOM 1403 O O . PRO A 1 180 ? 11.668 9.918 -13.460 1.00 76.50 180 PRO A O 1
ATOM 1406 N N . TRP A 1 181 ? 13.002 8.282 -12.759 1.00 79.44 181 TRP A N 1
ATOM 1407 C CA . TRP A 1 181 ? 11.899 7.401 -12.343 1.00 79.44 181 TRP A CA 1
ATOM 1408 C C . TRP A 1 181 ? 11.528 7.533 -10.867 1.00 79.44 181 TRP A C 1
ATOM 1410 O O . TRP A 1 181 ? 10.349 7.399 -10.518 1.00 79.44 181 TRP A O 1
ATOM 1420 N N . SER A 1 182 ? 12.511 7.794 -10.004 1.00 83.88 182 SER A N 1
ATOM 1421 C CA . SER A 1 182 ? 12.290 7.879 -8.565 1.00 83.88 182 SER A CA 1
ATOM 1422 C C . SER A 1 182 ? 11.428 9.077 -8.190 1.00 83.88 182 SER A C 1
ATOM 1424 O O . SER A 1 182 ? 11.528 10.164 -8.765 1.00 83.88 182 SER A O 1
ATOM 1426 N N . GLY A 1 183 ? 10.558 8.857 -7.213 1.00 80.50 183 GLY A N 1
ATOM 1427 C CA . GLY A 1 183 ? 9.716 9.885 -6.625 1.00 80.50 183 GLY A CA 1
ATOM 1428 C C . GLY A 1 183 ? 8.397 9.333 -6.100 1.00 80.50 183 GLY A C 1
ATOM 1429 O O . GLY A 1 183 ? 8.029 8.173 -6.320 1.00 80.50 183 GLY A O 1
ATOM 1430 N N . GLU A 1 184 ? 7.663 10.201 -5.409 1.00 82.31 184 GLU A N 1
ATOM 1431 C CA . GLU A 1 184 ? 6.255 9.966 -5.119 1.00 82.31 184 GLU A CA 1
ATOM 1432 C C . GLU A 1 184 ? 5.416 10.362 -6.338 1.00 82.31 184 GLU A C 1
ATOM 1434 O O . GLU A 1 184 ? 5.553 11.452 -6.893 1.00 82.31 184 GLU A O 1
ATOM 1439 N N . TRP A 1 185 ? 4.514 9.471 -6.728 1.00 82.06 185 TRP A N 1
ATOM 1440 C CA . TRP A 1 185 ? 3.626 9.622 -7.867 1.00 82.06 185 TRP A CA 1
ATOM 1441 C C . TRP A 1 185 ? 2.177 9.567 -7.391 1.00 82.06 185 TRP A C 1
ATOM 1443 O O . TRP A 1 185 ? 1.767 8.630 -6.697 1.00 82.06 185 TRP A O 1
ATOM 1453 N N . ARG A 1 186 ? 1.383 10.567 -7.780 1.00 81.44 186 ARG A N 1
ATOM 1454 C CA . ARG A 1 186 ? -0.057 10.627 -7.508 1.00 81.44 186 ARG A CA 1
ATOM 1455 C C . ARG A 1 186 ? -0.833 10.682 -8.805 1.00 81.44 186 ARG A C 1
ATOM 1457 O O . ARG A 1 186 ? -0.558 11.506 -9.669 1.00 81.44 186 ARG A O 1
ATOM 1464 N N . GLY A 1 187 ? -1.803 9.798 -8.939 1.00 72.56 187 GLY A N 1
ATOM 1465 C CA . GLY A 1 187 ? -2.661 9.709 -10.105 1.00 72.56 187 GLY A CA 1
ATOM 1466 C C . GLY A 1 187 ? -4.116 9.782 -9.698 1.00 72.56 187 GLY A C 1
ATOM 1467 O O . GLY A 1 187 ? -4.490 9.403 -8.586 1.00 72.56 187 GLY A O 1
ATOM 1468 N N . LEU A 1 188 ? -4.932 10.256 -10.627 1.00 66.50 188 LEU A N 1
ATOM 1469 C CA . LEU A 1 188 ? -6.364 10.028 -10.589 1.00 66.50 188 LEU A CA 1
ATOM 1470 C C . LEU A 1 188 ? -6.662 8.903 -11.566 1.00 66.50 188 LEU A C 1
ATOM 1472 O O . LEU A 1 188 ? -6.183 8.918 -12.702 1.00 66.50 188 LEU A O 1
ATOM 1476 N N . TYR A 1 189 ? -7.451 7.938 -11.123 1.00 64.19 189 TYR A N 1
ATOM 1477 C CA . TYR A 1 189 ? -8.109 7.031 -12.042 1.00 64.19 189 TYR A CA 1
ATOM 1478 C C . TYR A 1 189 ? -9.552 7.483 -12.231 1.00 64.19 189 TYR A C 1
ATOM 1480 O O . TYR A 1 189 ? -10.225 7.868 -11.276 1.00 64.19 189 TYR A O 1
ATOM 1488 N N . ASP A 1 190 ? -10.017 7.420 -13.471 1.00 59.06 190 ASP A N 1
ATOM 1489 C CA . ASP A 1 190 ? -11.427 7.517 -13.829 1.00 59.06 190 ASP A CA 1
ATOM 1490 C C . ASP A 1 190 ? -11.744 6.250 -14.617 1.00 59.06 190 ASP A C 1
ATOM 1492 O O . ASP A 1 190 ? -11.312 6.082 -15.758 1.00 59.06 190 ASP A O 1
ATOM 1496 N N . PHE A 1 191 ? -12.380 5.289 -13.951 1.00 62.47 191 PHE A N 1
ATOM 1497 C CA . PHE A 1 191 ? -12.674 4.001 -14.553 1.00 62.47 191 PHE A CA 1
ATOM 1498 C C . PHE A 1 191 ? -14.090 4.004 -15.106 1.00 62.47 191 PHE A C 1
ATOM 1500 O O . PHE A 1 191 ? -15.073 4.147 -14.371 1.00 62.47 191 PHE A O 1
ATOM 1507 N N . ASN A 1 192 ? -14.213 3.672 -16.388 1.00 67.00 192 ASN A N 1
ATOM 1508 C CA . ASN A 1 192 ? -15.452 3.093 -16.865 1.00 67.00 192 ASN A CA 1
ATOM 1509 C C . ASN A 1 192 ? -15.604 1.699 -16.237 1.00 67.00 192 ASN A C 1
ATOM 1511 O O . ASN A 1 192 ? -14.866 0.758 -16.535 1.00 67.00 192 ASN A O 1
ATOM 1515 N N . THR A 1 193 ? -16.585 1.566 -15.349 1.00 65.75 193 THR A N 1
ATOM 1516 C CA . THR A 1 193 ? -16.863 0.335 -14.607 1.00 65.75 193 THR A CA 1
ATOM 1517 C C . THR A 1 193 ? -17.092 -0.873 -15.523 1.00 65.75 193 THR A C 1
ATOM 1519 O O . THR A 1 193 ? -16.778 -1.999 -15.140 1.00 65.75 193 THR A O 1
ATOM 1522 N N . ARG A 1 194 ? -17.627 -0.647 -16.730 1.00 71.31 194 ARG A N 1
ATOM 1523 C CA . ARG A 1 194 ? -17.872 -1.693 -17.726 1.00 71.31 194 ARG A CA 1
ATOM 1524 C C . ARG A 1 194 ? -16.574 -2.181 -18.367 1.00 71.31 194 ARG A C 1
ATOM 1526 O O . ARG A 1 194 ? -16.331 -3.379 -18.359 1.00 71.31 194 ARG A O 1
ATOM 1533 N N . GLU A 1 195 ? -15.740 -1.269 -18.857 1.00 69.00 195 GLU A N 1
ATOM 1534 C CA . GLU A 1 195 ? -14.455 -1.604 -19.498 1.00 69.00 195 GLU A CA 1
ATOM 1535 C C . GLU A 1 195 ? -13.530 -2.344 -18.524 1.00 69.00 195 GLU A C 1
ATOM 1537 O O . GLU A 1 195 ? -12.882 -3.325 -18.885 1.00 69.00 195 GLU A O 1
ATOM 1542 N N . ARG A 1 196 ? -13.527 -1.938 -17.246 1.00 70.25 196 ARG A N 1
ATOM 1543 C CA . ARG A 1 196 ? -12.768 -2.636 -16.202 1.00 70.25 196 ARG A CA 1
ATOM 1544 C C . ARG A 1 196 ? -13.282 -4.056 -15.963 1.00 70.25 196 ARG A C 1
ATOM 1546 O O . ARG A 1 196 ? -12.476 -4.970 -15.827 1.00 70.25 196 ARG A O 1
ATOM 1553 N N . ASP A 1 197 ? -14.598 -4.254 -15.884 1.00 73.62 197 ASP A N 1
ATOM 1554 C CA . ASP A 1 197 ? -15.171 -5.594 -15.711 1.00 73.62 197 ASP A CA 1
ATOM 1555 C C . ASP A 1 197 ? -14.890 -6.490 -16.925 1.00 73.62 197 ASP A C 1
ATOM 1557 O O . ASP A 1 197 ? -14.505 -7.645 -16.746 1.00 73.62 197 ASP A O 1
ATOM 1561 N N . GLU A 1 198 ? -14.999 -5.946 -18.141 1.00 73.12 198 GLU A N 1
ATOM 1562 C CA . GLU A 1 198 ? -14.650 -6.630 -19.391 1.00 73.12 198 GLU A CA 1
ATOM 1563 C C . GLU A 1 198 ? -13.172 -7.055 -19.390 1.00 73.12 198 GLU A C 1
ATOM 1565 O O . GLU A 1 198 ? -12.867 -8.227 -19.597 1.00 73.12 198 GLU A O 1
ATOM 1570 N N . HIS A 1 199 ? -12.248 -6.171 -19.024 1.00 70.00 199 HIS A N 1
ATOM 1571 C CA . HIS A 1 199 ? -10.827 -6.511 -18.949 1.00 70.00 199 HIS A CA 1
ATOM 1572 C C . HIS A 1 199 ? -10.491 -7.498 -17.812 1.00 70.00 199 HIS A C 1
ATOM 1574 O O . HIS A 1 199 ? -9.697 -8.426 -17.984 1.00 70.00 199 HIS A O 1
ATOM 1580 N N . LEU A 1 200 ? -11.106 -7.370 -16.630 1.00 71.06 200 LEU A N 1
ATOM 1581 C CA . LEU A 1 200 ? -10.934 -8.359 -15.558 1.00 71.06 200 LEU A CA 1
ATOM 1582 C C . LEU A 1 200 ? -11.495 -9.725 -15.978 1.00 71.06 200 LEU A C 1
ATOM 1584 O O . LEU A 1 200 ? -10.912 -10.764 -15.655 1.00 71.06 200 LEU A O 1
ATOM 1588 N N . GLN A 1 201 ? -12.599 -9.739 -16.726 1.00 73.94 201 GLN A N 1
ATOM 1589 C CA . GLN A 1 201 ? -13.139 -10.948 -17.337 1.00 73.94 201 GLN A CA 1
ATOM 1590 C C . GLN A 1 201 ? -12.151 -11.554 -18.329 1.00 73.94 201 GLN A C 1
ATOM 1592 O O . GLN A 1 201 ? -11.924 -12.763 -18.308 1.00 73.94 201 GLN A O 1
ATOM 1597 N N . GLU A 1 202 ? -11.533 -10.722 -19.165 1.00 69.06 202 GLU A N 1
ATOM 1598 C CA . GLU A 1 202 ? -10.477 -11.127 -20.088 1.00 69.06 202 GLU A CA 1
ATOM 1599 C C . GLU A 1 202 ? -9.225 -11.624 -19.371 1.00 69.06 202 GLU A C 1
ATOM 1601 O O . GLU A 1 202 ? -8.464 -12.393 -19.950 1.00 69.06 202 GLU A O 1
ATOM 1606 N N . HIS A 1 203 ? -9.027 -11.292 -18.098 1.00 61.00 203 HIS A N 1
ATOM 1607 C CA . HIS A 1 203 ? -7.994 -11.870 -17.240 1.00 61.00 203 HIS A CA 1
ATOM 1608 C C . HIS A 1 203 ? -8.431 -13.104 -16.442 1.00 61.00 203 HIS A C 1
ATOM 1610 O O . HIS A 1 203 ? -7.654 -13.568 -15.602 1.00 61.00 203 HIS A O 1
ATOM 1616 N N . ASP A 1 204 ? -9.611 -13.655 -16.744 1.00 60.28 204 ASP A N 1
ATOM 1617 C CA . ASP A 1 204 ? -10.251 -14.776 -16.044 1.00 60.28 204 ASP A CA 1
ATOM 1618 C C . ASP A 1 204 ? -10.392 -14.537 -14.533 1.00 60.28 204 ASP A C 1
ATOM 1620 O O . ASP A 1 204 ? -10.344 -15.470 -13.728 1.00 60.28 204 ASP A O 1
ATOM 1624 N N . VAL A 1 205 ? -10.567 -13.278 -14.123 1.00 61.19 205 VAL A N 1
ATOM 1625 C CA . VAL A 1 205 ? -10.834 -12.953 -12.722 1.00 61.19 205 VAL A CA 1
ATOM 1626 C C . VAL A 1 205 ? -12.225 -13.493 -12.355 1.00 61.19 205 VAL A C 1
ATOM 1628 O O . VAL A 1 205 ? -13.202 -13.215 -13.068 1.00 61.19 205 VAL A O 1
ATOM 1631 N N . PRO A 1 206 ? -12.356 -14.271 -11.259 1.00 59.94 206 PRO A N 1
ATOM 1632 C CA . PRO A 1 206 ? -13.638 -14.822 -10.837 1.00 59.94 206 PRO A CA 1
ATOM 1633 C C . PRO A 1 206 ? -14.698 -13.734 -10.679 1.00 59.94 206 PRO A C 1
ATOM 1635 O O . PRO A 1 206 ? -14.414 -12.655 -10.165 1.00 59.94 206 PRO A O 1
ATOM 1638 N N . TRP A 1 207 ? -15.932 -14.024 -11.095 1.00 72.44 207 TRP A N 1
ATOM 1639 C CA . TRP A 1 207 ? -17.020 -13.041 -11.106 1.00 72.44 207 TRP A CA 1
ATOM 1640 C C . TRP A 1 207 ? -17.229 -12.356 -9.747 1.00 72.44 207 TRP A C 1
ATOM 1642 O O . TRP A 1 207 ? -17.354 -11.137 -9.712 1.00 72.44 207 TRP A O 1
ATOM 1652 N N . ALA A 1 208 ? -17.168 -13.102 -8.639 1.00 58.38 208 ALA A N 1
ATOM 1653 C CA . ALA A 1 208 ? -17.309 -12.541 -7.292 1.00 58.38 208 ALA A CA 1
ATOM 1654 C C . ALA A 1 208 ? -16.214 -11.508 -6.963 1.00 58.38 208 ALA A C 1
ATOM 1656 O O . ALA A 1 208 ? -16.509 -10.434 -6.449 1.00 58.38 208 ALA A O 1
ATOM 1657 N N . VAL A 1 209 ? -14.960 -11.783 -7.345 1.00 55.62 209 VAL A N 1
ATOM 1658 C CA . VAL A 1 209 ? -13.837 -10.843 -7.177 1.00 55.62 209 VAL A CA 1
ATOM 1659 C C . VAL A 1 209 ? -14.026 -9.616 -8.070 1.00 55.62 209 VAL A C 1
ATOM 1661 O O . VAL A 1 209 ? -13.758 -8.497 -7.644 1.00 55.62 209 VAL A O 1
ATOM 1664 N N . ARG A 1 210 ? -14.545 -9.798 -9.290 1.00 66.81 210 ARG A N 1
ATOM 1665 C CA . ARG A 1 210 ? -14.882 -8.677 -10.180 1.00 66.81 210 ARG A CA 1
ATOM 1666 C C . ARG A 1 210 ? -15.974 -7.785 -9.594 1.00 66.81 210 ARG A C 1
ATOM 1668 O O . ARG A 1 210 ? -15.818 -6.570 -9.645 1.00 66.81 210 ARG A O 1
ATOM 1675 N N . GLN A 1 211 ? -17.026 -8.359 -9.000 1.00 65.44 211 GLN A N 1
ATOM 1676 C CA . GLN A 1 211 ? -18.072 -7.584 -8.318 1.00 65.44 211 GLN A CA 1
ATOM 1677 C C . GLN A 1 211 ? -17.520 -6.840 -7.103 1.00 65.44 211 GLN A C 1
ATOM 1679 O O . GLN A 1 211 ? -17.813 -5.664 -6.938 1.00 65.44 211 GLN A O 1
ATOM 1684 N N . LEU A 1 212 ? -16.654 -7.474 -6.313 1.00 59.38 212 LEU A N 1
ATOM 1685 C CA . LEU A 1 212 ? -15.998 -6.820 -5.184 1.00 59.38 212 LEU A CA 1
ATOM 1686 C C . LEU A 1 212 ? -15.165 -5.611 -5.641 1.00 59.38 212 LEU A C 1
ATOM 1688 O O . LEU A 1 212 ? -15.340 -4.512 -5.130 1.00 59.38 212 LEU A O 1
ATOM 1692 N N . VAL A 1 213 ? -14.345 -5.761 -6.686 1.00 60.81 213 VAL A N 1
ATOM 1693 C CA . VAL A 1 213 ? -13.606 -4.636 -7.289 1.00 60.81 213 VAL A CA 1
ATOM 1694 C C . VAL A 1 213 ? -14.562 -3.569 -7.840 1.00 60.81 213 VAL A C 1
ATOM 1696 O O . VAL A 1 213 ? -14.284 -2.377 -7.732 1.00 60.81 213 VAL A O 1
ATOM 1699 N N . LYS A 1 214 ? -15.698 -3.972 -8.425 1.00 65.19 214 LYS A N 1
ATOM 1700 C CA . LYS A 1 214 ? -16.758 -3.082 -8.927 1.00 65.19 214 LYS A CA 1
ATOM 1701 C C . LYS A 1 214 ? -17.365 -2.204 -7.833 1.00 65.19 214 LYS A C 1
ATOM 1703 O O . LYS A 1 214 ? -17.552 -1.018 -8.077 1.00 65.19 214 LYS A O 1
ATOM 1708 N N . THR A 1 215 ? -17.641 -2.789 -6.673 1.00 57.06 215 THR A N 1
ATOM 1709 C CA . THR A 1 215 ? -18.282 -2.130 -5.530 1.00 57.06 215 THR A CA 1
ATOM 1710 C C . THR A 1 215 ? -17.301 -1.275 -4.733 1.00 57.06 215 THR A C 1
ATOM 1712 O O . THR A 1 215 ? -17.651 -0.179 -4.316 1.00 57.06 215 THR A O 1
ATOM 1715 N N . LEU A 1 216 ? -16.071 -1.758 -4.541 1.00 52.91 216 LEU A N 1
ATOM 1716 C CA . LEU A 1 216 ? -15.101 -1.145 -3.631 1.00 52.91 216 LEU A CA 1
ATOM 1717 C C . LEU A 1 216 ? -14.227 -0.059 -4.269 1.00 52.91 216 LEU A C 1
ATOM 1719 O O . LEU A 1 216 ? -13.718 0.813 -3.571 1.00 52.91 216 LEU A O 1
ATOM 1723 N N . MET A 1 217 ? -14.024 -0.096 -5.586 1.00 52.84 217 MET A N 1
ATOM 1724 C CA . MET A 1 217 ? -13.314 0.973 -6.286 1.00 52.84 217 MET A CA 1
ATOM 1725 C C . MET A 1 217 ? -14.323 1.936 -6.898 1.00 52.84 217 MET A C 1
ATOM 1727 O O . MET A 1 217 ? -14.958 1.597 -7.905 1.00 52.84 217 MET A O 1
ATOM 1731 N N . PHE A 1 218 ? -14.419 3.133 -6.315 1.00 53.91 218 PHE A N 1
ATOM 1732 C CA . PHE A 1 218 ? -15.207 4.251 -6.830 1.00 53.91 218 PHE A CA 1
ATOM 1733 C C . PHE A 1 218 ? -14.942 4.494 -8.328 1.00 53.91 218 PHE A C 1
ATOM 1735 O O . PHE A 1 218 ? -13.886 4.153 -8.865 1.00 53.91 218 PHE A O 1
ATOM 1742 N N . ARG A 1 219 ? -15.913 5.095 -9.029 1.00 51.84 219 ARG A N 1
ATOM 1743 C CA . ARG A 1 219 ? -15.777 5.472 -10.451 1.00 51.84 219 ARG A CA 1
ATOM 1744 C C . ARG A 1 219 ? -14.553 6.369 -10.681 1.00 51.84 219 ARG A C 1
ATOM 1746 O O . ARG A 1 219 ? -13.899 6.264 -11.709 1.00 51.84 219 ARG A O 1
ATOM 1753 N N . ASN A 1 220 ? -14.221 7.174 -9.681 1.00 52.38 220 ASN A N 1
ATOM 1754 C CA . ASN A 1 220 ? -13.072 8.053 -9.602 1.00 52.38 220 ASN A CA 1
ATOM 1755 C C . ASN A 1 220 ? -12.359 7.870 -8.256 1.00 52.38 220 ASN A C 1
ATOM 1757 O O . ASN A 1 220 ? -13.006 7.787 -7.216 1.00 52.38 220 ASN A O 1
ATOM 1761 N N . GLY A 1 221 ? -11.031 7.850 -8.255 1.00 58.00 221 GLY A N 1
ATOM 1762 C CA . GLY A 1 221 ? -10.265 7.778 -7.014 1.00 58.00 221 GLY A CA 1
ATOM 1763 C C . GLY A 1 221 ? -8.808 8.168 -7.196 1.00 58.00 221 GLY A C 1
ATOM 1764 O O . GLY A 1 221 ? -8.327 8.376 -8.312 1.00 58.00 221 GLY A O 1
ATOM 1765 N N . THR A 1 222 ? -8.110 8.304 -6.074 1.00 61.75 222 THR A N 1
ATOM 1766 C CA . THR A 1 222 ? -6.685 8.625 -6.033 1.00 61.75 222 THR A CA 1
ATOM 1767 C C . THR A 1 222 ? -5.871 7.339 -5.921 1.00 61.75 222 THR A C 1
ATOM 1769 O O . THR A 1 222 ? -6.227 6.413 -5.196 1.00 61.75 222 THR A O 1
ATOM 1772 N N . VAL A 1 223 ? -4.761 7.271 -6.651 1.00 67.12 223 VAL A N 1
ATOM 1773 C CA . VAL A 1 223 ? -3.706 6.276 -6.424 1.00 67.12 223 VAL A CA 1
ATOM 1774 C C . VAL A 1 223 ? -2.448 7.035 -6.069 1.00 67.12 223 VAL A C 1
ATOM 1776 O O . VAL A 1 223 ? -2.042 7.955 -6.781 1.00 67.12 223 VAL A O 1
ATOM 1779 N N . LYS A 1 224 ? -1.822 6.625 -4.972 1.00 71.06 224 LYS A N 1
ATOM 1780 C CA . LYS A 1 224 ? -0.523 7.125 -4.544 1.00 71.06 224 LYS A CA 1
ATOM 1781 C C . LYS A 1 224 ? 0.451 5.960 -4.518 1.00 71.06 224 LYS A C 1
ATOM 1783 O O . LYS A 1 224 ? 0.134 4.879 -4.021 1.00 71.06 224 LYS A O 1
ATOM 1788 N N . GLY A 1 225 ? 1.636 6.180 -5.061 1.00 73.62 225 GLY A N 1
ATOM 1789 C CA . GLY A 1 225 ? 2.709 5.211 -4.971 1.00 73.62 225 GLY A CA 1
ATOM 1790 C C . GLY A 1 225 ? 4.076 5.849 -5.027 1.00 73.62 225 GLY A C 1
ATOM 1791 O O . GLY A 1 225 ? 4.234 7.009 -5.397 1.00 73.62 225 GLY A O 1
ATOM 1792 N N . VAL A 1 226 ? 5.062 5.067 -4.628 1.00 76.88 226 VAL A N 1
ATOM 1793 C CA . VAL A 1 226 ? 6.471 5.419 -4.641 1.00 76.88 226 VAL A CA 1
ATOM 1794 C C . VAL A 1 226 ? 7.161 4.504 -5.639 1.00 76.88 226 VAL A C 1
ATOM 1796 O O . VAL A 1 226 ? 7.016 3.277 -5.586 1.00 76.88 226 VAL A O 1
ATOM 1799 N N . LEU A 1 227 ? 7.902 5.115 -6.557 1.00 80.00 227 LEU A N 1
ATOM 1800 C CA . LEU A 1 227 ? 8.896 4.423 -7.363 1.00 80.00 227 LEU A CA 1
ATOM 1801 C C . LEU A 1 227 ? 10.270 4.787 -6.808 1.00 80.00 227 LEU A C 1
ATOM 1803 O O . LEU A 1 227 ? 10.551 5.964 -6.595 1.00 80.00 227 LEU A O 1
ATOM 1807 N N . ARG A 1 228 ? 11.111 3.780 -6.573 1.00 76.25 228 ARG A N 1
ATOM 1808 C CA . ARG A 1 228 ? 12.510 3.944 -6.164 1.00 76.25 228 ARG A CA 1
ATOM 1809 C C . ARG A 1 228 ? 13.386 3.138 -7.108 1.00 76.25 228 ARG A C 1
ATOM 1811 O O . ARG A 1 228 ? 13.258 1.917 -7.182 1.00 76.25 228 ARG A O 1
ATOM 1818 N N . TYR A 1 229 ? 14.270 3.805 -7.830 1.00 76.00 229 TYR A N 1
ATOM 1819 C CA . TYR A 1 229 ? 15.249 3.173 -8.703 1.00 76.00 229 TYR A CA 1
ATOM 1820 C C . TYR A 1 229 ? 16.613 3.173 -8.015 1.00 76.00 229 TYR A C 1
ATOM 1822 O O . TYR A 1 229 ? 17.215 4.216 -7.777 1.00 76.00 229 TYR A O 1
ATOM 1830 N N . GLU A 1 230 ? 17.113 1.988 -7.685 1.00 70.56 230 GLU A N 1
ATOM 1831 C CA . GLU A 1 230 ? 18.429 1.837 -7.077 1.00 70.56 230 GLU A CA 1
ATOM 1832 C C . GLU A 1 230 ? 19.530 1.888 -8.151 1.00 70.56 230 GLU A C 1
ATOM 1834 O O . GLU A 1 230 ? 19.498 1.099 -9.113 1.00 70.56 230 GLU A O 1
ATOM 1839 N N . PRO A 1 231 ? 20.556 2.747 -7.978 1.00 55.03 231 PRO A N 1
ATOM 1840 C CA . PRO A 1 231 ? 21.754 2.736 -8.808 1.00 55.03 231 PRO A CA 1
ATOM 1841 C C . PRO A 1 231 ? 22.417 1.356 -8.750 1.00 55.03 231 PRO A C 1
ATOM 1843 O O . PRO A 1 231 ? 22.899 0.913 -7.710 1.00 55.03 231 PRO A O 1
ATOM 1846 N N . GLY A 1 232 ? 22.420 0.647 -9.877 1.00 56.00 232 GLY A N 1
ATOM 1847 C CA . GLY A 1 232 ? 22.727 -0.785 -9.902 1.00 56.00 232 GLY A CA 1
ATOM 1848 C C . GLY A 1 232 ? 21.592 -1.655 -10.433 1.00 56.00 232 GLY A C 1
ATOM 1849 O O . GLY A 1 232 ? 21.703 -2.874 -10.313 1.00 56.00 232 GLY A O 1
ATOM 1850 N N . ASN A 1 233 ? 20.591 -1.047 -11.085 1.00 68.75 233 ASN A N 1
ATOM 1851 C CA . ASN A 1 233 ? 19.567 -1.684 -11.908 1.00 68.75 233 ASN A CA 1
ATOM 1852 C C . ASN A 1 233 ? 18.477 -2.409 -11.102 1.00 68.75 233 ASN A C 1
ATOM 1854 O O . ASN A 1 233 ? 18.129 -3.533 -11.442 1.00 68.75 233 ASN A O 1
ATOM 1858 N N . LYS A 1 234 ? 17.897 -1.803 -10.062 1.00 76.25 234 LYS A N 1
ATOM 1859 C CA . LYS A 1 234 ? 16.642 -2.316 -9.484 1.00 76.25 234 LYS A CA 1
ATOM 1860 C C . LYS A 1 234 ? 15.570 -1.244 -9.433 1.00 76.25 234 LYS A C 1
ATOM 1862 O O . LYS A 1 234 ? 15.856 -0.116 -9.061 1.00 76.25 234 LYS A O 1
ATOM 1867 N N . LEU A 1 235 ? 14.339 -1.604 -9.784 1.00 75.06 235 LEU A N 1
ATOM 1868 C CA . LEU A 1 235 ? 13.169 -0.746 -9.615 1.00 75.06 235 LEU A CA 1
ATOM 1869 C C . LEU A 1 235 ? 12.269 -1.329 -8.532 1.00 75.06 235 LEU A C 1
ATOM 1871 O O . LEU A 1 235 ? 11.761 -2.441 -8.676 1.00 75.06 235 LEU A O 1
ATOM 1875 N N . HIS A 1 236 ? 12.047 -0.558 -7.479 1.00 78.12 236 HIS A N 1
ATOM 1876 C CA . HIS A 1 236 ? 11.092 -0.848 -6.426 1.00 78.12 236 HIS A CA 1
ATOM 1877 C C . HIS A 1 236 ? 9.835 -0.026 -6.649 1.00 78.12 236 HIS A C 1
ATOM 1879 O O . HIS A 1 236 ? 9.882 1.165 -6.958 1.00 78.12 236 HIS A O 1
ATOM 1885 N N . ARG A 1 237 ? 8.700 -0.688 -6.483 1.00 77.81 237 ARG A N 1
ATOM 1886 C CA . ARG A 1 237 ? 7.378 -0.130 -6.682 1.00 77.81 237 ARG A CA 1
ATOM 1887 C C . ARG A 1 237 ? 6.546 -0.413 -5.442 1.00 77.81 237 ARG A C 1
ATOM 1889 O O . ARG A 1 237 ? 6.352 -1.573 -5.098 1.00 77.81 237 ARG A O 1
ATOM 1896 N N . SER A 1 238 ? 6.011 0.632 -4.824 1.00 75.56 238 SER A N 1
ATOM 1897 C CA . SER A 1 238 ? 4.983 0.519 -3.790 1.00 75.56 238 SER A CA 1
ATOM 1898 C C . SER A 1 238 ? 3.786 1.369 -4.190 1.00 75.56 238 SER A C 1
ATOM 1900 O O . SER A 1 238 ? 3.902 2.587 -4.237 1.00 75.56 238 SER A O 1
ATOM 1902 N N . PHE A 1 239 ? 2.650 0.756 -4.527 1.00 69.19 239 PHE A N 1
ATOM 1903 C CA . PHE A 1 239 ? 1.409 1.492 -4.804 1.00 69.19 239 PHE A CA 1
ATOM 1904 C C . PHE A 1 239 ? 0.322 1.077 -3.829 1.00 69.19 239 PHE A C 1
ATOM 1906 O O . PHE A 1 239 ? 0.073 -0.114 -3.643 1.00 69.19 239 PHE A O 1
ATOM 1913 N N . ASN A 1 240 ? -0.354 2.069 -3.258 1.00 64.75 240 ASN A N 1
ATOM 1914 C CA . ASN A 1 240 ? -1.545 1.864 -2.457 1.00 64.75 240 ASN A CA 1
ATOM 1915 C C . ASN A 1 240 ? -2.780 2.085 -3.344 1.00 64.75 240 ASN A C 1
ATOM 1917 O O . ASN A 1 240 ? -2.965 3.163 -3.915 1.00 64.75 240 ASN A O 1
ATOM 1921 N N . PHE A 1 241 ? -3.604 1.044 -3.474 1.00 57.62 241 PHE A N 1
ATOM 1922 C CA . PHE A 1 241 ? -4.860 1.071 -4.229 1.00 57.62 241 PHE A CA 1
ATOM 1923 C C . PHE A 1 241 ? -6.089 1.188 -3.305 1.00 57.62 241 PHE A C 1
ATOM 1925 O O . PHE A 1 241 ? -7.171 0.699 -3.637 1.00 57.62 241 PHE A O 1
ATOM 1932 N N . GLY A 1 242 ? -5.928 1.812 -2.135 1.00 55.38 242 GLY A N 1
ATOM 1933 C CA . GLY A 1 242 ? -6.964 1.939 -1.113 1.00 55.38 242 GLY A CA 1
ATOM 1934 C C . GLY A 1 242 ? -7.298 0.583 -0.494 1.00 55.38 242 GLY A C 1
ATOM 1935 O O . GLY A 1 242 ? -6.413 -0.164 -0.087 1.00 55.38 242 GLY A O 1
ATOM 1936 N N . ILE A 1 243 ? -8.582 0.225 -0.485 1.00 41.41 243 ILE A N 1
ATOM 1937 C CA . ILE A 1 243 ? -9.098 -1.032 0.087 1.00 41.41 243 ILE A CA 1
ATOM 1938 C C . ILE A 1 243 ? -8.578 -2.312 -0.595 1.00 41.41 243 ILE A C 1
ATOM 1940 O O . ILE A 1 243 ? -8.655 -3.395 -0.023 1.00 41.41 243 ILE A O 1
ATOM 1944 N N . LEU A 1 244 ? -8.003 -2.212 -1.801 1.00 45.03 244 LEU A N 1
ATOM 1945 C CA . LEU A 1 244 ? -7.314 -3.339 -2.449 1.00 45.03 244 LEU A CA 1
ATOM 1946 C C . LEU A 1 244 ? -5.913 -3.609 -1.872 1.00 45.03 244 LEU A C 1
ATOM 1948 O O . LEU A 1 244 ? -5.256 -4.570 -2.279 1.00 45.03 244 LEU A O 1
ATOM 1952 N N . GLY A 1 245 ? -5.475 -2.777 -0.926 1.00 51.19 245 GLY A N 1
ATOM 1953 C CA . GLY A 1 245 ? -4.222 -2.905 -0.205 1.00 51.19 245 GLY A CA 1
ATOM 1954 C C . GLY A 1 245 ? -3.020 -2.300 -0.928 1.00 51.19 245 GLY A C 1
ATOM 1955 O O . GLY A 1 245 ? -3.094 -1.780 -2.048 1.00 51.19 245 GLY A O 1
ATOM 1956 N N . GLN A 1 246 ? -1.882 -2.385 -0.244 1.00 62.88 246 GLN A N 1
ATOM 1957 C CA . GLN A 1 246 ? -0.578 -1.977 -0.746 1.00 62.88 246 GLN A CA 1
ATOM 1958 C C . GLN A 1 246 ? 0.053 -3.107 -1.565 1.00 62.88 246 GLN A C 1
ATOM 1960 O O . GLN A 1 246 ? 0.106 -4.260 -1.137 1.00 62.88 246 GLN A O 1
ATOM 1965 N N . GLN A 1 247 ? 0.539 -2.771 -2.757 1.00 65.94 247 GLN A N 1
ATOM 1966 C CA . GLN A 1 247 ? 1.314 -3.673 -3.601 1.00 65.94 247 GLN A CA 1
ATOM 1967 C C . GLN A 1 247 ? 2.771 -3.256 -3.607 1.00 65.94 247 GLN A C 1
ATOM 1969 O O . GLN A 1 247 ? 3.101 -2.189 -4.126 1.00 65.94 247 GLN A O 1
ATOM 1974 N N . GLU A 1 248 ? 3.623 -4.140 -3.097 1.00 68.62 248 GLU A N 1
ATOM 1975 C CA . GLU A 1 248 ? 5.071 -3.991 -3.152 1.00 68.62 248 GLU A CA 1
ATOM 1976 C C . GLU A 1 248 ? 5.666 -4.937 -4.190 1.00 68.62 248 GLU A C 1
ATOM 1978 O O . GLU A 1 248 ? 5.435 -6.146 -4.171 1.00 68.62 248 GLU A O 1
ATOM 1983 N N . GLU A 1 249 ? 6.431 -4.382 -5.121 1.00 72.50 249 GLU A N 1
ATOM 1984 C CA . GLU A 1 249 ? 7.062 -5.116 -6.209 1.00 72.50 249 GLU A CA 1
ATOM 1985 C C . GLU A 1 249 ? 8.508 -4.637 -6.372 1.00 72.50 249 GLU A C 1
ATOM 1987 O O . GLU A 1 249 ? 8.838 -3.480 -6.112 1.00 72.50 249 GLU A O 1
ATOM 1992 N N . SER A 1 250 ? 9.409 -5.537 -6.760 1.00 72.38 250 SER A N 1
ATOM 1993 C CA . SER A 1 250 ? 10.824 -5.223 -6.979 1.00 72.38 250 SER A CA 1
ATOM 1994 C C . SER A 1 250 ? 11.329 -5.949 -8.215 1.00 72.38 250 SER A C 1
ATOM 1996 O O . SER A 1 250 ? 11.071 -7.141 -8.393 1.00 72.38 250 SER A O 1
ATOM 1998 N N . PHE A 1 251 ? 12.050 -5.228 -9.066 1.00 71.88 251 PHE A N 1
ATOM 1999 C CA . PHE A 1 251 ? 12.429 -5.685 -10.398 1.00 71.88 251 PHE A CA 1
ATOM 2000 C C . PHE A 1 251 ? 13.923 -5.508 -10.628 1.00 71.88 251 PHE A C 1
ATOM 2002 O O . PHE A 1 251 ? 14.445 -4.422 -10.411 1.00 71.88 251 PHE A O 1
ATOM 2009 N N . ASP A 1 252 ? 14.603 -6.560 -11.088 1.00 70.31 252 ASP A N 1
ATOM 2010 C CA . ASP A 1 252 ? 16.026 -6.521 -11.442 1.00 70.31 252 ASP A CA 1
ATOM 2011 C C . ASP A 1 252 ? 16.201 -6.179 -12.930 1.00 70.31 252 ASP A C 1
ATOM 2013 O O . ASP A 1 252 ? 15.908 -6.970 -13.828 1.00 70.31 252 ASP A O 1
ATOM 2017 N N . LEU A 1 253 ? 16.697 -4.974 -13.182 1.00 66.31 253 LEU A N 1
ATOM 2018 C CA . LEU A 1 253 ? 16.971 -4.388 -14.486 1.00 66.31 253 LEU A CA 1
ATOM 2019 C C . LEU A 1 253 ? 18.358 -4.787 -15.030 1.00 66.31 253 LEU A C 1
ATOM 2021 O O . LEU A 1 253 ? 18.776 -4.269 -16.058 1.00 66.31 253 LEU A O 1
ATOM 2025 N N . LYS A 1 254 ? 19.135 -5.674 -14.385 1.00 62.19 254 LYS A N 1
ATOM 2026 C CA . LYS A 1 254 ? 20.341 -6.268 -15.015 1.00 62.19 254 LYS A CA 1
ATOM 2027 C C . LYS A 1 254 ? 19.993 -7.360 -16.017 1.00 62.19 254 LYS A C 1
ATOM 2029 O O . LYS A 1 254 ? 20.854 -7.773 -16.787 1.00 62.19 254 LYS A O 1
ATOM 2034 N N . LYS A 1 255 ? 18.745 -7.824 -16.005 1.00 65.50 255 LYS A N 1
ATOM 2035 C CA . LYS A 1 255 ? 18.251 -8.931 -16.827 1.00 65.50 255 LYS A CA 1
ATOM 2036 C C . LYS A 1 255 ? 17.091 -8.493 -17.725 1.00 65.50 255 LYS A C 1
ATOM 2038 O O . LYS A 1 255 ? 16.070 -9.178 -17.841 1.00 65.50 255 LYS A O 1
ATOM 2043 N N . VAL A 1 256 ? 17.233 -7.303 -18.309 1.00 72.19 256 VAL A N 1
ATOM 2044 C CA . VAL A 1 256 ? 16.271 -6.730 -19.260 1.00 72.19 256 VAL A CA 1
ATOM 2045 C C . VAL A 1 256 ? 16.090 -7.686 -20.440 1.00 72.19 256 VAL A C 1
ATOM 2047 O O . VAL A 1 256 ? 17.067 -8.186 -20.988 1.00 72.19 256 VAL A O 1
ATOM 2050 N N . GLY A 1 257 ? 14.844 -7.946 -20.827 1.00 77.44 257 GLY A N 1
ATOM 2051 C CA . GLY A 1 257 ? 14.498 -8.859 -21.921 1.00 77.44 257 GLY A CA 1
ATOM 2052 C C . GLY A 1 257 ? 14.502 -10.347 -21.550 1.00 77.44 257 GLY A C 1
ATOM 2053 O O . GLY A 1 257 ? 14.212 -11.180 -22.404 1.00 77.44 257 GLY A O 1
ATOM 2054 N N . GLU A 1 258 ? 14.779 -10.700 -20.292 1.00 84.75 258 GLU A N 1
ATOM 2055 C CA . GLU A 1 258 ? 14.685 -12.076 -19.797 1.00 84.75 258 GLU A CA 1
ATOM 2056 C C . GLU A 1 258 ? 13.442 -12.287 -18.917 1.00 84.75 258 GLU A C 1
ATOM 2058 O O . GLU A 1 258 ? 12.945 -11.364 -18.271 1.00 84.75 258 GLU A O 1
ATOM 2063 N N . TRP A 1 259 ? 12.940 -13.526 -18.874 1.00 84.69 259 TRP A N 1
ATOM 2064 C CA . TRP A 1 259 ? 11.808 -13.914 -18.029 1.00 84.69 259 TRP A CA 1
ATOM 2065 C C . TRP A 1 259 ? 12.267 -14.349 -16.636 1.00 84.69 259 TRP A C 1
ATOM 2067 O O . TRP A 1 259 ? 12.937 -15.375 -16.497 1.00 84.69 259 TRP A O 1
ATOM 2077 N N . HIS A 1 260 ? 11.789 -13.654 -15.607 1.00 82.06 260 HIS A N 1
ATOM 2078 C CA . HIS A 1 260 ? 12.096 -13.929 -14.200 1.00 82.06 260 HIS A CA 1
ATOM 2079 C C . HIS A 1 260 ? 10.868 -14.393 -13.444 1.00 82.06 260 HIS A C 1
ATOM 2081 O O . HIS A 1 260 ? 9.747 -14.025 -13.788 1.00 82.06 260 HIS A O 1
ATOM 2087 N N . ASP A 1 261 ? 11.077 -15.177 -12.393 1.00 80.62 261 ASP A N 1
ATOM 2088 C CA . ASP A 1 261 ? 10.003 -15.525 -11.469 1.00 80.62 261 ASP A CA 1
ATOM 2089 C C . ASP A 1 261 ? 9.514 -14.262 -10.750 1.00 80.62 261 ASP A C 1
ATOM 2091 O O . ASP A 1 261 ? 10.306 -13.500 -10.196 1.00 80.62 261 ASP A O 1
ATOM 2095 N N . PHE A 1 262 ? 8.201 -14.037 -10.776 1.00 74.19 262 PHE A N 1
ATOM 2096 C CA . PHE A 1 262 ? 7.573 -12.844 -10.224 1.00 74.19 262 PHE A CA 1
ATOM 2097 C C . PHE A 1 262 ? 6.567 -13.225 -9.139 1.00 74.19 262 PHE A C 1
ATOM 2099 O O . PHE A 1 262 ? 5.648 -14.011 -9.379 1.00 74.19 262 PHE A O 1
ATOM 2106 N N . HIS A 1 263 ? 6.757 -12.648 -7.953 1.00 65.12 263 HIS A N 1
ATOM 2107 C CA . HIS A 1 263 ? 5.980 -12.921 -6.745 1.00 65.12 263 HIS A CA 1
ATOM 2108 C C . HIS A 1 263 ? 5.176 -11.673 -6.337 1.00 65.12 263 HIS A C 1
ATOM 2110 O O . HIS A 1 263 ? 5.373 -11.131 -5.257 1.00 65.12 263 HIS A O 1
ATOM 2116 N N . GLY A 1 264 ? 4.299 -11.196 -7.227 1.00 59.06 264 GLY A N 1
ATOM 2117 C CA . GLY A 1 264 ? 3.454 -10.014 -7.006 1.00 59.06 264 GLY A CA 1
ATOM 2118 C C . GLY A 1 264 ? 2.145 -10.042 -7.812 1.00 59.06 264 GLY A C 1
ATOM 2119 O O . GLY A 1 264 ? 1.907 -10.961 -8.599 1.00 59.06 264 GLY A O 1
ATOM 2120 N N . GLY A 1 265 ? 1.295 -9.025 -7.623 1.00 55.00 265 GLY A N 1
ATOM 2121 C CA . GLY A 1 265 ? -0.008 -8.865 -8.288 1.00 55.00 265 GLY A CA 1
ATOM 2122 C C . GLY A 1 265 ? -1.224 -9.394 -7.502 1.00 55.00 265 GLY A C 1
ATOM 2123 O O . GLY A 1 265 ? -1.101 -10.180 -6.567 1.00 55.00 265 GLY A O 1
ATOM 2124 N N . LEU A 1 266 ? -2.431 -8.962 -7.899 1.00 47.38 266 LEU A N 1
ATOM 2125 C CA . LEU A 1 266 ? -3.699 -9.265 -7.200 1.00 47.38 266 LEU A CA 1
ATOM 2126 C C . LEU A 1 266 ? -4.127 -10.741 -7.271 1.00 47.38 266 LEU A C 1
ATOM 2128 O O . LEU A 1 266 ? -4.960 -11.184 -6.485 1.00 47.38 266 LEU A O 1
ATOM 2132 N N . ILE A 1 267 ? -3.597 -11.515 -8.222 1.00 51.28 267 ILE A N 1
ATOM 2133 C CA . ILE A 1 267 ? -4.083 -12.868 -8.519 1.00 51.28 267 ILE A CA 1
ATOM 2134 C C . ILE A 1 267 ? -3.062 -13.895 -8.022 1.00 51.28 267 ILE A C 1
ATOM 2136 O O . ILE A 1 267 ? -2.230 -14.379 -8.787 1.00 51.28 267 ILE A O 1
ATOM 2140 N N . LYS A 1 268 ? -3.163 -14.266 -6.741 1.00 54.03 268 LYS A N 1
ATOM 2141 C CA . LYS A 1 268 ? -2.279 -15.252 -6.084 1.00 54.03 268 LYS A CA 1
ATOM 2142 C C . LYS A 1 268 ? -2.463 -16.703 -6.563 1.00 54.03 268 LYS A C 1
ATOM 2144 O O . LYS A 1 268 ? -1.664 -17.563 -6.219 1.00 54.03 268 LYS A O 1
ATOM 2149 N N . ASN A 1 269 ? -3.482 -16.986 -7.376 1.00 57.78 269 ASN A N 1
ATOM 2150 C CA . ASN A 1 269 ? -3.831 -18.356 -7.786 1.00 57.78 269 ASN A CA 1
ATOM 2151 C C . ASN A 1 269 ? -2.969 -18.912 -8.935 1.00 57.78 269 ASN A C 1
ATOM 2153 O O . ASN A 1 269 ? -3.208 -20.029 -9.385 1.00 57.78 269 ASN A O 1
ATOM 2157 N N . HIS A 1 270 ? -2.005 -18.141 -9.445 1.00 70.88 270 HIS A N 1
ATOM 2158 C CA . HIS A 1 270 ? -1.162 -18.551 -10.565 1.00 70.88 270 HIS A CA 1
ATOM 2159 C C . HIS A 1 270 ? 0.307 -18.233 -10.303 1.00 70.88 270 HIS A C 1
ATOM 2161 O O . HIS A 1 270 ? 0.646 -17.181 -9.761 1.00 70.88 270 HIS A O 1
ATOM 2167 N N . PHE A 1 271 ? 1.186 -19.108 -10.786 1.00 79.94 271 PHE A N 1
ATOM 2168 C CA . PHE A 1 271 ? 2.617 -18.832 -10.822 1.00 79.94 271 PHE A CA 1
ATOM 2169 C C . PHE A 1 271 ? 2.902 -17.868 -11.969 1.00 79.94 271 PHE A C 1
ATOM 2171 O O . PHE A 1 271 ? 2.459 -18.094 -13.096 1.00 79.94 271 PHE A O 1
ATOM 2178 N N . THR A 1 272 ? 3.649 -16.799 -11.704 1.00 80.62 272 THR A N 1
ATOM 2179 C CA . THR A 1 272 ? 3.880 -15.739 -12.692 1.00 80.62 272 THR A CA 1
ATOM 2180 C C . THR A 1 272 ? 5.364 -15.615 -13.016 1.00 80.62 272 THR A C 1
ATOM 2182 O O . THR A 1 272 ? 6.221 -15.739 -12.140 1.00 80.62 272 THR A O 1
ATOM 2185 N N . LYS A 1 273 ? 5.669 -15.391 -14.297 1.00 85.56 273 LYS A N 1
ATOM 2186 C CA . LYS A 1 273 ? 6.947 -14.827 -14.733 1.00 85.56 273 LYS A CA 1
ATOM 2187 C C . LYS A 1 273 ? 6.730 -13.425 -15.273 1.00 85.56 273 LYS A C 1
ATOM 2189 O O . LYS A 1 273 ? 5.701 -13.172 -15.899 1.00 85.56 273 LYS A O 1
ATOM 2194 N N . ALA A 1 274 ? 7.702 -12.549 -15.074 1.00 84.56 274 ALA A N 1
ATOM 2195 C CA . ALA A 1 274 ? 7.708 -11.207 -15.628 1.00 84.56 274 ALA A CA 1
ATOM 2196 C C . ALA A 1 274 ? 8.988 -10.957 -16.430 1.00 84.56 274 ALA A C 1
ATOM 2198 O O . ALA A 1 274 ? 10.060 -11.437 -16.068 1.00 84.56 274 ALA A O 1
ATOM 2199 N N . MET A 1 275 ? 8.856 -10.221 -17.524 1.00 86.00 275 MET A N 1
ATOM 2200 C CA . MET A 1 275 ? 9.951 -9.737 -18.351 1.00 86.00 275 MET A CA 1
ATOM 2201 C C . MET A 1 275 ? 9.894 -8.216 -18.384 1.00 86.00 275 MET A C 1
ATOM 2203 O O . MET A 1 275 ? 8.827 -7.635 -18.582 1.00 86.00 275 MET A O 1
ATOM 2207 N N . PHE A 1 276 ? 11.051 -7.592 -18.201 1.00 83.00 276 PHE A N 1
ATOM 2208 C CA . PHE A 1 276 ? 11.195 -6.143 -18.115 1.00 83.00 276 PHE A CA 1
ATOM 2209 C C . PHE A 1 276 ? 11.950 -5.642 -19.327 1.00 83.00 276 PHE A C 1
ATOM 2211 O O . PHE A 1 276 ? 12.999 -6.191 -19.659 1.00 83.00 276 PHE A O 1
ATOM 2218 N N . THR A 1 277 ? 11.445 -4.597 -19.969 1.00 84.94 277 THR A N 1
ATOM 2219 C CA . THR A 1 277 ? 12.169 -3.870 -21.011 1.00 84.94 277 THR A CA 1
ATOM 2220 C C . THR A 1 277 ? 12.196 -2.390 -20.676 1.00 84.94 277 THR A C 1
ATOM 2222 O O . THR A 1 277 ? 11.192 -1.837 -20.232 1.00 84.94 277 THR A O 1
ATOM 2225 N N . MET A 1 278 ? 13.348 -1.756 -20.872 1.00 81.50 278 MET A N 1
ATOM 2226 C CA . MET A 1 278 ? 13.523 -0.321 -20.681 1.00 81.50 278 MET A CA 1
ATOM 2227 C C . MET A 1 278 ? 13.977 0.284 -22.002 1.00 81.50 278 MET A C 1
ATOM 2229 O O . MET A 1 278 ? 14.934 -0.206 -22.601 1.00 81.50 278 MET A O 1
ATOM 2233 N N . ASP A 1 279 ? 13.284 1.324 -22.446 1.00 81.38 279 ASP A N 1
ATOM 2234 C CA . ASP A 1 279 ? 13.642 2.088 -23.632 1.00 81.38 279 ASP A CA 1
ATOM 2235 C C . ASP A 1 279 ? 13.859 3.546 -23.235 1.00 81.38 279 ASP A C 1
ATOM 2237 O O . ASP A 1 279 ? 12.936 4.236 -22.809 1.00 81.38 279 ASP A O 1
ATOM 2241 N N . ASN A 1 280 ? 15.106 3.991 -23.360 1.00 75.94 280 ASN A N 1
ATOM 2242 C CA . ASN A 1 280 ? 15.519 5.372 -23.116 1.00 75.94 280 ASN A CA 1
ATOM 2243 C C . ASN A 1 280 ? 15.980 6.052 -24.417 1.00 75.94 280 ASN A C 1
ATOM 2245 O O . ASN A 1 280 ? 16.622 7.100 -24.377 1.00 75.94 280 ASN A O 1
ATOM 2249 N N . SER A 1 281 ? 15.740 5.428 -25.574 1.00 62.53 281 SER A N 1
ATOM 2250 C CA . SER A 1 281 ? 16.265 5.881 -26.855 1.00 62.53 281 SER A CA 1
ATOM 2251 C C . SER A 1 281 ? 15.242 6.737 -27.611 1.00 62.53 281 SER A C 1
ATOM 2253 O O . SER A 1 281 ? 14.169 6.285 -27.985 1.00 62.53 281 SER A O 1
ATOM 2255 N N . GLY A 1 282 ? 15.585 8.006 -27.859 1.00 56.03 282 GLY A N 1
ATOM 2256 C CA . GLY A 1 282 ? 14.908 8.831 -28.869 1.00 56.03 282 GLY A CA 1
ATOM 2257 C C . GLY A 1 282 ? 13.542 9.426 -28.503 1.00 56.03 282 GLY A C 1
ATOM 2258 O O . GLY A 1 282 ? 12.792 9.776 -29.413 1.00 56.03 282 GLY A O 1
ATOM 2259 N N . GLY A 1 283 ? 13.220 9.588 -27.217 1.00 73.94 283 GLY A N 1
ATOM 2260 C CA . GLY A 1 283 ? 11.990 10.244 -26.770 1.00 73.94 283 GLY A CA 1
ATOM 2261 C C . GLY A 1 283 ? 11.785 10.157 -25.258 1.00 73.94 283 GLY A C 1
ATOM 2262 O O . GLY A 1 283 ? 12.743 10.185 -24.490 1.00 73.94 283 GLY A O 1
ATOM 2263 N N . ASN A 1 284 ? 10.523 10.034 -24.856 1.00 82.06 284 ASN A N 1
ATOM 2264 C CA . ASN A 1 284 ? 10.086 9.787 -23.485 1.00 82.06 284 ASN A CA 1
ATOM 2265 C C . ASN A 1 284 ? 10.598 8.429 -22.966 1.00 82.06 284 ASN A C 1
ATOM 2267 O O . ASN A 1 284 ? 10.311 7.415 -23.609 1.00 82.06 284 ASN A O 1
ATOM 2271 N N . PRO A 1 285 ? 11.312 8.370 -21.824 1.00 86.06 285 PRO A N 1
ATOM 2272 C CA . PRO A 1 285 ? 11.727 7.111 -21.207 1.00 86.06 285 PRO A CA 1
ATOM 2273 C C . PRO A 1 285 ? 10.540 6.180 -20.924 1.00 86.06 285 PRO A C 1
ATOM 2275 O O . PRO A 1 285 ? 9.509 6.623 -20.410 1.00 86.06 285 PRO A O 1
ATOM 2278 N N . LYS A 1 286 ? 10.689 4.881 -21.219 1.00 88.31 286 LYS A N 1
ATOM 2279 C CA . LYS A 1 286 ? 9.650 3.855 -21.019 1.00 88.31 286 LYS A CA 1
ATOM 2280 C C . LYS A 1 286 ? 10.164 2.638 -20.266 1.00 88.31 286 LYS A C 1
ATOM 2282 O O . LYS A 1 286 ? 11.236 2.114 -20.560 1.00 88.31 286 LYS A O 1
ATOM 2287 N N . ILE A 1 287 ? 9.337 2.121 -19.365 1.00 86.12 287 ILE A N 1
ATOM 2288 C CA . ILE A 1 287 ? 9.495 0.817 -18.719 1.00 86.12 287 ILE A CA 1
ATOM 2289 C C . ILE A 1 287 ? 8.285 -0.030 -19.082 1.00 86.12 287 ILE A C 1
ATOM 2291 O O . ILE A 1 287 ? 7.152 0.354 -18.820 1.00 86.12 287 ILE A O 1
ATOM 2295 N N . THR A 1 288 ? 8.512 -1.198 -19.671 1.00 87.56 288 THR A N 1
ATOM 2296 C CA . THR A 1 288 ? 7.457 -2.166 -19.985 1.00 87.56 288 THR A CA 1
ATOM 2297 C C . THR A 1 288 ? 7.654 -3.435 -19.172 1.00 87.56 288 THR A C 1
ATOM 2299 O O . THR A 1 288 ? 8.754 -3.980 -19.092 1.00 87.56 288 THR A O 1
ATOM 2302 N N . ILE A 1 289 ? 6.566 -3.914 -18.583 1.00 86.56 289 ILE A N 1
ATOM 2303 C CA . ILE A 1 289 ? 6.482 -5.141 -17.806 1.00 86.56 289 ILE A CA 1
ATOM 2304 C C . ILE A 1 289 ? 5.536 -6.084 -18.537 1.00 86.56 289 ILE A C 1
ATOM 2306 O O . ILE A 1 289 ? 4.333 -5.837 -18.613 1.00 86.56 289 ILE A O 1
ATOM 2310 N N . LYS A 1 290 ? 6.068 -7.190 -19.049 1.00 88.44 290 LYS A N 1
ATOM 2311 C CA . LYS A 1 290 ? 5.282 -8.271 -19.641 1.00 88.44 290 LYS A CA 1
ATOM 2312 C C . LYS A 1 290 ? 5.143 -9.394 -18.628 1.00 88.44 290 LYS A C 1
ATOM 2314 O O . LYS A 1 290 ? 6.150 -9.881 -18.130 1.00 88.44 290 LYS A O 1
ATOM 2319 N N . THR A 1 291 ? 3.929 -9.836 -18.325 1.00 86.88 291 THR A N 1
ATOM 2320 C CA . THR A 1 291 ? 3.683 -10.929 -17.376 1.00 86.88 291 THR A CA 1
ATOM 2321 C C . THR A 1 291 ? 3.019 -12.125 -18.044 1.00 86.88 291 THR A C 1
ATOM 2323 O O . THR A 1 291 ? 2.103 -12.001 -18.860 1.00 86.88 291 THR A O 1
ATOM 2326 N N . ARG A 1 292 ? 3.483 -13.315 -17.660 1.00 88.69 292 ARG A N 1
ATOM 2327 C CA . ARG A 1 292 ? 3.021 -14.612 -18.153 1.00 88.69 292 ARG A CA 1
ATOM 2328 C C . ARG A 1 292 ? 2.651 -15.501 -16.975 1.00 88.69 292 ARG A C 1
ATOM 2330 O O . ARG A 1 292 ? 3.436 -15.648 -16.040 1.00 88.69 292 ARG A O 1
ATOM 2337 N N . ARG A 1 293 ? 1.474 -16.125 -17.044 1.00 87.12 293 ARG A N 1
ATOM 2338 C CA . ARG A 1 293 ? 0.906 -16.939 -15.958 1.00 87.12 293 ARG A CA 1
ATOM 2339 C C . ARG A 1 293 ? 0.952 -18.435 -16.271 1.00 87.12 293 ARG A C 1
ATOM 2341 O O . ARG A 1 293 ? 0.820 -18.841 -17.430 1.00 87.12 293 ARG A O 1
ATOM 2348 N N . TYR A 1 294 ? 1.082 -19.240 -15.222 1.00 85.94 294 TYR A N 1
ATOM 2349 C CA . TYR A 1 294 ? 1.174 -20.696 -15.264 1.00 85.94 294 TYR A CA 1
ATOM 2350 C C . TYR A 1 294 ? 0.317 -21.343 -14.169 1.00 85.94 294 TYR A C 1
ATOM 2352 O O . TYR A 1 294 ? 0.140 -20.773 -13.091 1.00 85.94 294 TYR A O 1
ATOM 2360 N N . PHE A 1 295 ? -0.188 -22.546 -14.445 1.00 82.94 295 PHE A N 1
ATOM 2361 C CA . PHE A 1 295 ? -0.967 -23.345 -13.487 1.00 82.94 295 PHE A CA 1
ATOM 2362 C C . PHE A 1 295 ? -0.100 -24.153 -12.517 1.00 82.94 295 PHE A C 1
ATOM 2364 O O . PHE A 1 295 ? -0.585 -24.589 -11.479 1.00 82.94 295 PHE A O 1
ATOM 2371 N N . ASP A 1 296 ? 1.162 -24.398 -12.864 1.00 84.50 296 ASP A N 1
ATOM 2372 C CA . ASP A 1 296 ? 2.075 -25.246 -12.104 1.00 84.50 296 ASP A CA 1
ATOM 2373 C C . ASP A 1 296 ? 3.326 -24.489 -11.656 1.00 84.50 296 ASP A C 1
ATOM 2375 O O . ASP A 1 296 ? 3.838 -23.622 -12.364 1.00 84.50 296 ASP A O 1
ATOM 2379 N N . GLU A 1 297 ? 3.865 -24.884 -10.504 1.00 81.69 297 GLU A N 1
ATOM 2380 C CA . GLU A 1 297 ? 5.063 -24.290 -9.898 1.00 81.69 297 GLU A CA 1
ATOM 2381 C C . GLU A 1 297 ? 6.307 -24.438 -10.784 1.00 81.69 297 GLU A C 1
ATOM 2383 O O . GLU A 1 297 ? 7.161 -23.552 -10.853 1.00 81.69 297 GLU A O 1
ATOM 2388 N N . LYS A 1 298 ? 6.371 -25.536 -11.548 1.00 85.31 298 LYS A N 1
ATOM 2389 C CA . LYS A 1 298 ? 7.427 -25.775 -12.542 1.00 85.31 298 LYS A CA 1
ATOM 2390 C C . LYS A 1 298 ? 7.291 -24.877 -13.776 1.00 85.31 298 LYS A C 1
ATOM 2392 O O . LYS A 1 298 ? 8.204 -24.850 -14.599 1.00 85.31 298 LYS A O 1
ATOM 2397 N N . ARG A 1 299 ? 6.189 -24.127 -13.895 1.00 83.75 299 ARG A N 1
ATOM 2398 C CA . ARG A 1 299 ? 5.906 -23.145 -14.950 1.00 83.75 299 ARG A CA 1
ATOM 2399 C C . ARG A 1 299 ? 6.002 -23.749 -16.348 1.00 83.75 299 ARG A C 1
ATOM 2401 O O . ARG A 1 299 ? 6.602 -23.180 -17.258 1.00 83.75 299 ARG A O 1
ATOM 2408 N N . THR A 1 300 ? 5.396 -24.920 -16.513 1.00 85.50 300 THR A N 1
ATOM 2409 C CA . THR A 1 300 ? 5.367 -25.664 -17.780 1.00 85.50 300 THR A CA 1
ATOM 2410 C C . THR A 1 300 ? 4.023 -25.550 -18.498 1.00 85.50 300 THR A C 1
ATOM 2412 O O . THR A 1 300 ? 3.962 -25.635 -19.724 1.00 85.50 300 THR A O 1
ATOM 2415 N N . LYS A 1 301 ? 2.936 -25.306 -17.760 1.00 89.19 301 LYS A N 1
ATOM 2416 C CA . LYS A 1 301 ? 1.562 -25.222 -18.261 1.00 89.19 301 LYS A CA 1
ATOM 2417 C C . LYS A 1 301 ? 1.074 -23.782 -18.215 1.00 89.19 301 LYS A C 1
ATOM 2419 O O . LYS A 1 301 ? 0.632 -23.288 -17.178 1.00 89.19 301 LYS A O 1
ATOM 2424 N N . ARG A 1 302 ? 1.157 -23.108 -19.361 1.00 88.88 302 ARG A N 1
ATOM 2425 C CA . ARG A 1 302 ? 0.696 -21.723 -19.517 1.00 88.88 302 ARG A CA 1
ATOM 2426 C C . ARG A 1 302 ? -0.818 -21.609 -19.370 1.00 88.88 302 ARG A C 1
ATOM 2428 O O . ARG A 1 302 ? -1.559 -22.462 -19.860 1.00 88.88 302 ARG A O 1
ATOM 2435 N N . VAL A 1 303 ? -1.253 -20.517 -18.749 1.00 83.88 303 VAL A N 1
ATOM 2436 C CA . VAL A 1 303 ? -2.664 -20.118 -18.724 1.00 83.88 303 VAL A CA 1
ATOM 2437 C C . VAL A 1 303 ? -3.087 -19.675 -20.124 1.00 83.88 303 VAL A C 1
ATOM 2439 O O . VAL A 1 303 ? -2.351 -18.966 -20.811 1.00 83.88 303 VAL A O 1
ATOM 2442 N N . LYS A 1 304 ? -4.275 -20.110 -20.543 1.00 86.12 304 LYS A N 1
ATOM 2443 C CA . LYS A 1 304 ? -4.880 -19.824 -21.848 1.00 86.12 304 LYS A CA 1
ATOM 2444 C C . LYS A 1 304 ? -6.265 -19.219 -21.647 1.00 86.12 304 LYS A C 1
ATOM 2446 O O . LYS A 1 304 ? -6.908 -19.477 -20.634 1.00 86.12 304 LYS A O 1
ATOM 2451 N N . SER A 1 305 ? -6.726 -18.436 -22.615 1.00 82.44 305 SER A N 1
ATOM 2452 C CA . SER A 1 305 ? -8.107 -17.964 -22.687 1.00 82.44 305 SER A CA 1
ATOM 2453 C C . SER A 1 305 ? -9.079 -19.138 -22.860 1.00 82.44 305 SER A C 1
ATOM 2455 O O . SER A 1 305 ? -8.685 -20.252 -23.213 1.00 82.44 305 SER A O 1
ATOM 2457 N N . LYS A 1 306 ? -10.384 -18.878 -22.711 1.00 77.81 306 LYS A N 1
ATOM 2458 C CA . LYS A 1 306 ? -11.441 -19.862 -23.017 1.00 77.81 306 LYS A CA 1
ATOM 2459 C C . LYS A 1 306 ? -11.382 -20.400 -24.452 1.00 77.81 306 LYS A C 1
ATOM 2461 O O . LYS A 1 306 ? -11.869 -21.495 -24.705 1.00 77.81 306 LYS A O 1
ATOM 2466 N N . LYS A 1 307 ? -10.787 -19.645 -25.382 1.00 84.00 307 LYS A N 1
ATOM 2467 C CA . LYS A 1 307 ? -10.585 -20.045 -26.783 1.00 84.00 307 LYS A CA 1
ATOM 2468 C C . LYS A 1 307 ? -9.279 -20.822 -27.002 1.00 84.00 307 LYS A C 1
ATOM 2470 O O . LYS A 1 307 ? -8.969 -21.183 -28.129 1.00 84.00 307 LYS A O 1
ATOM 2475 N N . GLY A 1 308 ? -8.516 -21.094 -25.941 1.00 86.19 308 GLY A N 1
ATOM 2476 C CA . GLY A 1 308 ? -7.244 -21.817 -25.999 1.00 86.19 308 GLY A CA 1
ATOM 2477 C C . GLY A 1 308 ? -6.036 -20.958 -26.389 1.00 86.19 308 GLY A C 1
ATOM 2478 O O . GLY A 1 308 ? -4.926 -21.496 -26.461 1.00 86.19 308 GLY A O 1
ATOM 2479 N N . GLU A 1 309 ? -6.246 -19.657 -26.590 1.00 88.50 309 GLU A N 1
ATOM 2480 C CA . GLU A 1 309 ? -5.224 -18.685 -26.983 1.00 88.50 309 GLU A CA 1
ATOM 2481 C C . GLU A 1 309 ? -4.404 -18.239 -25.781 1.00 88.50 309 GLU A C 1
ATOM 2483 O O . GLU A 1 309 ? -4.897 -18.101 -24.657 1.00 88.50 309 GLU A O 1
ATOM 2488 N N . ILE A 1 310 ? -3.134 -18.009 -26.025 1.00 88.75 310 ILE A N 1
ATOM 2489 C CA . ILE A 1 310 ? -2.175 -17.556 -25.054 1.00 88.75 310 ILE A CA 1
ATOM 2490 C C . ILE A 1 310 ? -2.228 -16.030 -24.970 1.00 88.75 310 ILE A C 1
ATOM 2492 O O . ILE A 1 310 ? -2.114 -15.310 -25.960 1.00 88.75 310 ILE A O 1
ATOM 2496 N N . LYS A 1 311 ? -2.340 -15.543 -23.735 1.00 87.94 311 LYS A N 1
ATOM 2497 C CA . LYS A 1 311 ? -2.391 -14.117 -23.425 1.00 87.94 311 LYS A CA 1
ATOM 2498 C C . LYS A 1 311 ? -1.354 -13.733 -22.383 1.00 87.94 311 LYS A C 1
ATOM 2500 O O . LYS A 1 311 ? -1.105 -14.478 -21.430 1.00 87.94 311 LYS A O 1
ATOM 2505 N N . GLU A 1 312 ? -0.778 -12.554 -22.550 1.00 89.06 312 GLU A N 1
ATOM 2506 C CA . GLU A 1 312 ? 0.190 -11.957 -21.634 1.00 89.06 312 GLU A CA 1
ATOM 2507 C C . GLU A 1 312 ? -0.283 -10.555 -21.260 1.00 89.06 312 GLU A C 1
ATOM 2509 O O . GLU A 1 312 ? -0.735 -9.804 -22.119 1.00 89.06 312 GLU A O 1
ATOM 2514 N N . SER A 1 313 ? -0.206 -10.200 -19.979 1.00 86.00 313 SER A N 1
ATOM 2515 C CA . SER A 1 313 ? -0.525 -8.833 -19.554 1.00 86.00 313 SER A CA 1
ATOM 2516 C C . SER A 1 313 ? 0.711 -7.969 -19.740 1.00 86.00 313 SER A C 1
ATOM 2518 O O . SER A 1 313 ? 1.808 -8.364 -19.335 1.00 86.00 313 SER A O 1
ATOM 2520 N N . VAL A 1 314 ? 0.538 -6.816 -20.372 1.00 88.06 314 VAL A N 1
ATOM 2521 C CA . VAL A 1 314 ? 1.611 -5.868 -20.655 1.00 88.06 314 VAL A CA 1
ATOM 2522 C C . VAL A 1 314 ? 1.270 -4.555 -19.981 1.00 88.06 314 VAL A C 1
ATOM 2524 O O . VAL A 1 314 ? 0.223 -3.982 -20.262 1.00 88.06 314 VAL A O 1
ATOM 2527 N N . LYS A 1 315 ? 2.141 -4.087 -19.089 1.00 86.88 315 LYS A N 1
ATOM 2528 C CA . LYS A 1 315 ? 2.037 -2.763 -18.474 1.00 86.88 315 LYS A CA 1
ATOM 2529 C C . LYS A 1 315 ? 3.195 -1.898 -18.926 1.00 86.88 315 LYS A C 1
ATOM 2531 O O . LYS A 1 315 ? 4.339 -2.313 -18.764 1.00 86.88 315 LYS A O 1
ATOM 2536 N N . THR A 1 316 ? 2.919 -0.705 -19.426 1.00 88.19 316 THR A N 1
ATOM 2537 C CA . THR A 1 316 ? 3.947 0.244 -19.852 1.00 88.19 316 THR A CA 1
ATOM 2538 C C . THR A 1 316 ? 3.823 1.530 -19.058 1.00 88.19 316 THR A C 1
ATOM 2540 O O . THR A 1 316 ? 2.754 2.127 -19.008 1.00 88.19 316 THR A O 1
ATOM 2543 N N . PHE A 1 317 ? 4.924 1.953 -18.453 1.00 86.62 317 PHE A N 1
ATOM 2544 C CA . PHE A 1 317 ? 5.097 3.227 -17.773 1.00 86.62 317 PHE A CA 1
ATOM 2545 C C . PHE A 1 317 ? 5.953 4.113 -18.670 1.00 86.62 317 PHE A C 1
ATOM 2547 O O . PHE A 1 317 ? 7.070 3.739 -19.012 1.00 86.62 317 PHE A O 1
ATOM 2554 N N . GLU A 1 318 ? 5.433 5.262 -19.068 1.00 89.75 318 GLU A N 1
ATOM 2555 C CA . GLU A 1 318 ? 6.113 6.225 -19.927 1.00 89.75 318 GLU A CA 1
ATOM 2556 C C . GLU A 1 318 ? 6.188 7.569 -19.214 1.00 89.75 318 GLU A C 1
ATOM 2558 O O . GLU A 1 318 ? 5.161 8.114 -18.811 1.00 89.75 318 GLU A O 1
ATOM 2563 N N . LEU A 1 319 ? 7.396 8.103 -19.059 1.00 88.12 319 LEU A N 1
ATOM 2564 C CA . LEU A 1 319 ? 7.596 9.449 -18.537 1.00 88.12 319 LEU A CA 1
ATOM 2565 C C . LEU A 1 319 ? 7.308 10.469 -19.633 1.00 88.12 319 LEU A C 1
ATOM 2567 O O . LEU A 1 319 ? 7.945 10.444 -20.675 1.00 88.12 319 LEU A O 1
ATOM 2571 N N . ILE A 1 320 ? 6.368 11.372 -19.390 1.00 87.81 320 ILE A N 1
ATOM 2572 C CA . ILE A 1 320 ? 5.933 12.416 -20.323 1.00 87.81 320 ILE A CA 1
ATOM 2573 C C . ILE A 1 320 ? 6.095 13.798 -19.677 1.00 87.81 320 ILE A C 1
ATOM 2575 O O . ILE A 1 320 ? 6.415 13.888 -18.491 1.00 87.81 320 ILE A O 1
ATOM 2579 N N . GLU A 1 321 ? 5.867 14.869 -20.448 1.00 83.44 321 GLU A N 1
ATOM 2580 C CA . GLU A 1 321 ? 5.942 16.264 -19.963 1.00 83.44 321 GLU A CA 1
ATOM 2581 C C . GLU A 1 321 ? 7.257 16.530 -19.207 1.00 83.44 321 GLU A C 1
ATOM 2583 O O . GLU A 1 321 ? 7.269 16.849 -18.016 1.00 83.44 321 GLU A O 1
ATOM 2588 N N . ASP A 1 322 ? 8.380 16.271 -19.884 1.00 79.75 322 ASP A N 1
ATOM 2589 C CA . ASP A 1 322 ? 9.740 16.406 -19.344 1.00 79.75 322 ASP A CA 1
ATOM 2590 C C . ASP A 1 322 ? 9.994 15.604 -18.048 1.00 79.75 322 ASP A C 1
ATOM 2592 O O . ASP A 1 322 ? 10.848 15.942 -17.231 1.00 79.75 322 ASP A O 1
ATOM 2596 N N . GLY A 1 323 ? 9.255 14.505 -17.858 1.00 77.88 323 GLY A N 1
ATOM 2597 C CA . GLY A 1 323 ? 9.390 13.602 -16.714 1.00 77.88 323 GLY A CA 1
ATOM 2598 C C . GLY A 1 323 ? 8.584 14.009 -15.481 1.00 77.88 323 GLY A C 1
ATOM 2599 O O . GLY A 1 323 ? 8.668 13.335 -14.454 1.00 77.88 323 GLY A O 1
ATOM 2600 N N . THR A 1 324 ? 7.775 15.065 -15.561 1.00 83.56 324 THR A N 1
ATOM 2601 C CA . THR A 1 324 ? 6.898 15.497 -14.456 1.00 83.56 324 THR A CA 1
ATOM 2602 C C . THR A 1 324 ? 5.637 14.643 -14.334 1.00 83.56 324 THR A C 1
ATOM 2604 O O . THR A 1 324 ? 5.023 14.562 -13.265 1.00 83.56 324 THR A O 1
ATOM 2607 N N . GLU A 1 325 ? 5.264 13.949 -15.407 1.00 87.31 325 GLU A N 1
ATOM 2608 C CA . GLU A 1 325 ? 4.094 13.085 -15.454 1.00 87.31 325 GLU A CA 1
ATOM 2609 C C . GLU A 1 325 ? 4.473 11.692 -15.971 1.00 87.31 325 GLU A C 1
ATOM 2611 O O . GLU A 1 325 ? 5.413 11.517 -16.742 1.00 87.31 325 GLU A O 1
ATOM 2616 N N . MET A 1 326 ? 3.745 10.674 -15.520 1.00 88.50 326 MET A N 1
ATOM 2617 C CA . MET A 1 326 ? 3.949 9.289 -15.929 1.00 88.50 326 MET A CA 1
ATOM 2618 C C . MET A 1 326 ? 2.631 8.723 -16.436 1.00 88.50 326 MET A C 1
ATOM 2620 O O . MET A 1 326 ? 1.642 8.659 -15.705 1.00 88.50 326 MET A O 1
ATOM 2624 N N . LEU A 1 327 ? 2.612 8.298 -17.692 1.00 87.25 327 LEU A N 1
ATOM 2625 C CA . LEU A 1 327 ? 1.500 7.575 -18.283 1.00 87.25 327 LEU A CA 1
ATOM 2626 C C . LEU A 1 327 ? 1.709 6.080 -18.053 1.00 87.25 327 LEU A C 1
ATOM 2628 O O . LEU A 1 327 ? 2.661 5.495 -18.563 1.00 87.25 327 LEU A O 1
ATOM 2632 N N . CYS A 1 328 ? 0.815 5.452 -17.297 1.00 85.69 328 CYS A N 1
ATOM 2633 C CA . CYS A 1 328 ? 0.745 4.003 -17.212 1.00 85.69 328 CYS A CA 1
ATOM 2634 C C . CYS A 1 328 ? -0.337 3.499 -18.163 1.00 85.69 328 CYS A C 1
ATOM 2636 O O . CYS A 1 328 ? -1.454 4.006 -18.144 1.00 85.69 328 CYS A O 1
ATOM 2638 N N . THR A 1 329 ? -0.010 2.507 -18.981 1.00 85.88 329 THR A N 1
ATOM 2639 C CA . THR A 1 329 ? -0.934 1.809 -19.879 1.00 85.88 329 THR A CA 1
ATOM 2640 C C . THR A 1 329 ? -0.909 0.324 -19.560 1.00 85.88 329 THR A C 1
ATOM 2642 O O . THR A 1 329 ? 0.150 -0.229 -19.268 1.00 85.88 329 THR A O 1
ATOM 2645 N N . GLU A 1 330 ? -2.059 -0.333 -19.614 1.00 84.50 330 GLU A N 1
ATOM 2646 C CA . GLU A 1 330 ? -2.173 -1.785 -19.501 1.00 84.50 330 GLU A CA 1
ATOM 2647 C C . GLU A 1 330 ? -2.889 -2.329 -20.727 1.00 84.50 330 GLU A C 1
ATOM 2649 O O . GLU A 1 330 ? -3.908 -1.779 -21.126 1.00 84.50 330 GLU A O 1
ATOM 2654 N N . ALA A 1 331 ? -2.369 -3.408 -21.304 1.00 88.06 331 ALA A N 1
ATOM 2655 C CA . ALA A 1 331 ? -2.921 -4.078 -22.476 1.00 88.06 331 ALA A CA 1
ATOM 2656 C C . ALA A 1 331 ? -2.732 -5.598 -22.374 1.00 88.06 331 ALA A C 1
ATOM 2658 O O . ALA A 1 331 ? -1.972 -6.100 -21.536 1.00 88.06 331 ALA A O 1
ATOM 2659 N N . ILE A 1 332 ? -3.403 -6.343 -23.253 1.00 87.88 332 ILE A N 1
ATOM 2660 C CA . ILE A 1 332 ? -3.212 -7.786 -23.397 1.00 87.88 332 ILE A CA 1
ATOM 2661 C C . ILE A 1 332 ? -2.518 -8.057 -24.725 1.00 87.88 332 ILE A C 1
ATOM 2663 O O . ILE A 1 332 ? -3.017 -7.685 -25.780 1.00 87.88 332 ILE A O 1
ATOM 2667 N N . TYR A 1 333 ? -1.381 -8.742 -24.672 1.00 91.06 333 TYR A N 1
ATOM 2668 C CA . TYR A 1 333 ? -0.725 -9.281 -25.855 1.00 91.06 333 TYR A CA 1
ATOM 2669 C C . TYR A 1 333 ? -1.226 -10.699 -26.138 1.00 91.06 333 TYR A C 1
ATOM 2671 O O . TYR A 1 333 ? -1.196 -11.558 -25.248 1.00 91.06 333 TYR A O 1
ATOM 2679 N N . TRP A 1 334 ? -1.651 -10.939 -27.376 1.00 90.12 334 TRP A N 1
ATOM 2680 C CA . TRP A 1 334 ? -2.144 -12.217 -27.885 1.00 90.12 334 TRP A CA 1
ATOM 2681 C C . TRP A 1 334 ? -1.075 -12.874 -28.756 1.00 90.12 334 TRP A C 1
ATOM 2683 O O . TRP A 1 334 ? -0.812 -12.429 -29.870 1.00 90.12 334 TRP A O 1
ATOM 2693 N N . GLU A 1 335 ? -0.462 -13.946 -28.253 1.00 89.25 335 GLU A N 1
ATOM 2694 C CA . GLU A 1 335 ? 0.733 -14.542 -28.869 1.00 89.25 335 GLU A CA 1
ATOM 2695 C C . GLU A 1 335 ? 0.449 -15.176 -30.231 1.00 89.25 335 GLU A C 1
ATOM 2697 O O . GLU A 1 335 ? 1.241 -15.033 -31.154 1.00 89.25 335 GLU A O 1
ATOM 2702 N N . GLU A 1 336 ? -0.691 -15.848 -30.386 1.00 91.56 336 GLU A N 1
ATOM 2703 C CA . GLU A 1 336 ? -1.045 -16.497 -31.650 1.00 91.56 336 GLU A CA 1
ATOM 2704 C C . GLU A 1 336 ? -1.381 -15.506 -32.771 1.00 91.56 336 GLU A C 1
ATOM 2706 O O . GLU A 1 336 ? -1.328 -15.878 -33.943 1.00 91.56 336 GLU A O 1
ATOM 2711 N N . ARG A 1 337 ? -1.749 -14.270 -32.419 1.00 89.62 337 ARG A N 1
ATOM 2712 C CA . ARG A 1 337 ? -2.125 -13.216 -33.375 1.00 89.62 337 ARG A CA 1
ATOM 2713 C C . ARG A 1 337 ? -1.018 -12.191 -33.588 1.00 89.62 337 ARG A C 1
ATOM 2715 O O . ARG A 1 337 ? -1.058 -11.471 -34.572 1.00 89.62 337 ARG A O 1
ATOM 2722 N N . ASP A 1 338 ? -0.054 -12.151 -32.672 1.00 90.06 338 ASP A N 1
ATOM 2723 C CA . ASP A 1 338 ? 0.960 -11.104 -32.570 1.00 90.06 338 ASP A CA 1
ATOM 2724 C C . ASP A 1 338 ? 0.350 -9.693 -32.470 1.00 90.06 338 ASP A C 1
ATOM 2726 O O . ASP A 1 338 ? 0.797 -8.734 -33.093 1.00 90.06 338 ASP A O 1
ATOM 2730 N N . GLU A 1 339 ? -0.716 -9.572 -31.674 1.00 90.62 339 GLU A N 1
ATOM 2731 C CA . GLU A 1 339 ? -1.520 -8.353 -31.558 1.00 90.62 339 GLU A CA 1
ATOM 2732 C C . GLU A 1 339 ? -1.704 -7.932 -30.099 1.00 90.62 339 GLU A C 1
ATOM 2734 O O . GLU A 1 339 ? -1.735 -8.758 -29.181 1.00 90.62 339 GLU A O 1
ATOM 2739 N N . TYR A 1 340 ? -1.881 -6.628 -29.893 1.00 86.31 340 TYR A N 1
ATOM 2740 C CA . TYR A 1 340 ? -2.280 -6.051 -28.615 1.00 86.31 340 TYR A CA 1
ATOM 2741 C C . TYR A 1 340 ? -3.770 -5.723 -28.649 1.00 86.31 340 TYR A C 1
ATOM 2743 O O . TYR A 1 340 ? -4.251 -5.129 -29.612 1.00 86.31 340 TYR A O 1
ATOM 2751 N N . SER A 1 341 ? -4.498 -6.099 -27.600 1.00 83.31 341 SER A N 1
ATOM 2752 C CA . SER A 1 341 ? -5.839 -5.570 -27.382 1.00 83.31 341 SER A CA 1
ATOM 2753 C C . SER A 1 341 ? -5.771 -4.105 -26.971 1.00 83.31 341 SER A C 1
ATOM 2755 O O . SER A 1 341 ? -4.773 -3.651 -26.398 1.00 83.31 341 SER A O 1
ATOM 2757 N N . ASP A 1 342 ? -6.889 -3.408 -27.156 1.00 72.69 342 ASP A N 1
ATOM 2758 C CA . ASP A 1 342 ? -7.146 -2.195 -26.395 1.00 72.69 342 ASP A CA 1
ATOM 2759 C C . ASP A 1 342 ? -7.064 -2.505 -24.894 1.00 72.69 342 ASP A C 1
ATOM 2761 O O . ASP A 1 342 ? -7.261 -3.639 -24.431 1.00 72.69 342 ASP A O 1
ATOM 2765 N N . GLY A 1 343 ? -6.735 -1.483 -24.124 1.00 72.94 343 GLY A N 1
ATOM 2766 C CA . GLY A 1 343 ? -6.675 -1.578 -22.681 1.00 72.94 343 GLY A CA 1
ATOM 2767 C C . GLY A 1 343 ? -6.893 -0.213 -22.060 1.00 72.94 343 GLY A C 1
ATOM 2768 O O . GLY A 1 343 ? -7.575 0.625 -22.647 1.00 72.94 343 GLY A O 1
ATOM 2769 N N . TRP A 1 344 ? -6.348 0.026 -20.874 1.00 71.56 344 TRP A N 1
ATOM 2770 C CA . TRP A 1 344 ? -6.581 1.284 -20.166 1.00 71.56 344 TRP A CA 1
ATOM 2771 C C . TRP A 1 344 ? -5.296 2.036 -19.897 1.00 71.56 344 TRP A C 1
ATOM 2773 O O . TRP A 1 344 ? -4.197 1.483 -19.923 1.00 71.56 344 TRP A O 1
ATOM 2783 N N . SER A 1 345 ? -5.454 3.310 -19.562 1.00 76.81 345 SER A N 1
ATOM 2784 C CA . SER A 1 345 ? -4.353 4.148 -19.132 1.00 76.81 345 SER A CA 1
ATOM 2785 C C . SER A 1 345 ? -4.739 5.013 -17.950 1.00 76.81 345 SER A C 1
ATOM 2787 O O . SER A 1 345 ? -5.862 5.507 -17.887 1.00 76.81 345 SER A O 1
ATOM 2789 N N . PHE A 1 346 ? -3.793 5.254 -17.058 1.00 78.06 346 PHE A N 1
ATOM 2790 C CA . PHE A 1 346 ? -3.919 6.226 -15.983 1.00 78.06 346 PHE A CA 1
ATOM 2791 C C . PHE A 1 346 ? -2.655 7.067 -15.922 1.00 78.06 346 PHE A C 1
ATOM 2793 O O . PHE A 1 346 ? -1.553 6.610 -16.231 1.00 78.06 346 PHE A O 1
ATOM 2800 N N . LYS A 1 347 ? -2.840 8.329 -15.553 1.00 82.56 347 LYS A N 1
ATOM 2801 C CA . LYS A 1 347 ? -1.781 9.324 -15.554 1.00 82.56 347 LYS A CA 1
ATOM 2802 C C . LYS A 1 347 ? -1.448 9.704 -14.124 1.00 82.56 347 LYS A C 1
ATOM 2804 O O . LYS A 1 347 ? -2.328 10.051 -13.338 1.00 82.56 347 LYS A O 1
ATOM 2809 N N . PHE A 1 348 ? -0.167 9.640 -13.811 1.00 83.50 348 PHE A N 1
ATOM 2810 C CA . PHE A 1 348 ? 0.393 10.127 -12.570 1.00 83.50 348 PHE A CA 1
ATOM 2811 C C . PHE A 1 348 ? 1.084 11.455 -12.802 1.00 83.50 348 PHE A C 1
ATOM 2813 O O . PHE A 1 348 ? 1.680 11.689 -13.852 1.00 83.50 348 PHE A O 1
ATOM 2820 N N . ARG A 1 349 ? 1.059 12.285 -11.774 1.00 84.62 349 ARG A N 1
ATOM 2821 C CA . ARG A 1 349 ? 1.913 13.446 -11.626 1.00 84.62 349 ARG A CA 1
ATOM 2822 C C . ARG A 1 349 ? 2.885 13.188 -10.488 1.00 84.62 349 ARG A C 1
ATOM 2824 O O . ARG A 1 349 ? 2.509 12.600 -9.468 1.00 84.62 349 ARG A O 1
ATOM 2831 N N . ARG A 1 350 ? 4.130 13.608 -10.674 1.00 84.38 350 ARG A N 1
ATOM 2832 C CA . ARG A 1 350 ? 5.124 13.587 -9.608 1.00 84.38 350 ARG A CA 1
ATOM 2833 C C . ARG A 1 350 ? 4.707 14.567 -8.518 1.00 84.38 350 ARG A C 1
ATO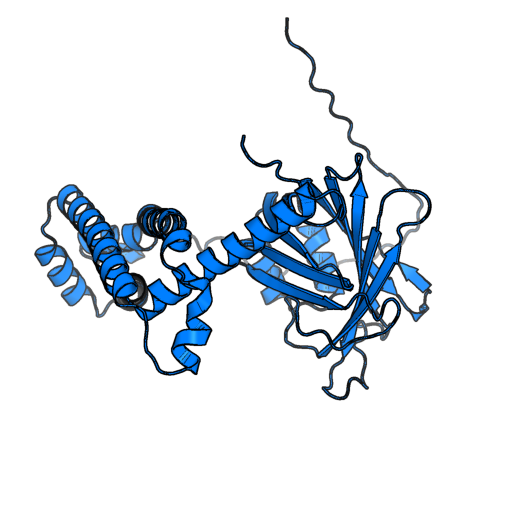M 2835 O O . ARG A 1 350 ? 4.261 15.674 -8.810 1.00 84.38 350 ARG A O 1
ATOM 2842 N N . VAL A 1 351 ? 4.827 14.156 -7.265 1.00 80.06 351 VAL A N 1
ATOM 2843 C CA . VAL A 1 351 ? 4.670 15.064 -6.132 1.00 80.06 351 VAL A CA 1
ATOM 2844 C C . VAL A 1 351 ? 5.988 15.800 -5.975 1.00 80.06 351 VAL A C 1
ATOM 2846 O O . VAL A 1 351 ? 6.993 15.209 -5.582 1.00 80.06 351 VAL A O 1
ATOM 2849 N N . GLU A 1 352 ? 5.990 17.073 -6.345 1.00 71.06 352 GLU A N 1
ATOM 2850 C CA . GLU A 1 352 ? 7.077 17.979 -5.994 1.00 71.06 352 GLU A CA 1
ATOM 2851 C C . GLU A 1 352 ? 7.025 18.185 -4.477 1.00 71.06 352 GLU A C 1
ATOM 2853 O O . GLU A 1 352 ? 5.939 18.335 -3.916 1.00 71.06 352 GLU A O 1
ATOM 2858 N N . GLY A 1 353 ? 8.170 18.074 -3.799 1.00 54.72 353 GLY A N 1
ATOM 2859 C CA . GLY A 1 353 ? 8.223 18.240 -2.348 1.00 54.72 353 GLY A CA 1
ATOM 2860 C C . GLY A 1 353 ? 7.664 19.606 -1.957 1.00 54.72 353 GLY A C 1
ATOM 2861 O O . GLY A 1 353 ? 8.018 20.604 -2.583 1.00 54.72 353 GLY A O 1
ATOM 2862 N N . ASP A 1 354 ? 6.791 19.639 -0.949 1.00 37.94 354 ASP A N 1
ATOM 2863 C CA . ASP A 1 354 ? 6.341 2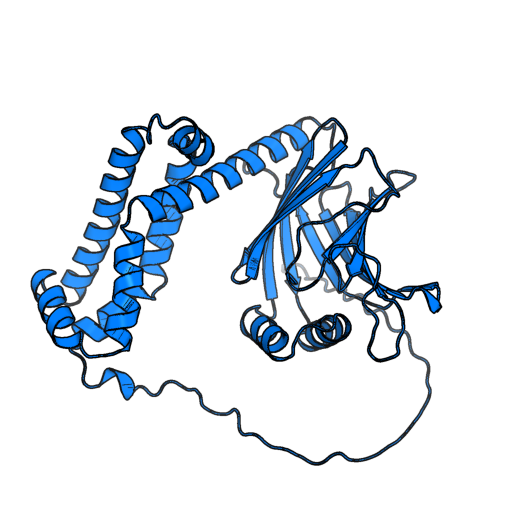0.891 -0.346 1.00 37.94 354 ASP A CA 1
ATOM 2864 C C . ASP A 1 354 ? 7.583 21.621 0.194 1.00 37.94 354 ASP A C 1
ATOM 2866 O O . ASP A 1 354 ? 8.208 21.170 1.156 1.00 37.94 354 ASP A O 1
ATOM 2870 N N . THR A 1 355 ? 7.992 22.702 -0.474 1.00 31.28 355 THR A N 1
ATOM 2871 C CA . THR A 1 355 ? 8.924 23.694 0.087 1.00 31.28 355 THR A CA 1
ATOM 2872 C C . THR A 1 355 ? 8.246 24.558 1.126 1.00 31.28 355 THR A C 1
ATOM 2874 O O . THR A 1 355 ? 7.104 24.993 0.840 1.00 31.28 355 THR A O 1
#

Secondary structure (DSSP, 8-state):
-PPP----------------------------------GGGSTTS-HHHHHHHHHHHSHHHHHHHHHHHHHHTTTTTGGGHHHHHHHT----HHHHHHHHHHHHHHHHHHHHHHHHTT--HHHHHHHHHHTTTSHHHHHHHHHHHHHT-HHHHHHHHHHHHHHHHHHHHHHHHHHTTS-SS-EEEEEEEE--HHHHHHHHHHTT--HHHHHHHHHHS-SEEEEEEEEEEETTTEEEEEEE-GGG-EEEEEEEGGGTTSEEEE--SS-TTSEEEEEEEEE-SSSS-EEEEEEEEESSTT--SB-B-TTS-BEEEEEEEEEEGGGTEEEEEEEEEETTTTEEPP-EEEEEEE-----

InterPro domains:
  IPR023379 BART domain [PF11527] (47-162)
  IPR042541 BART domain superfamily [G3DSA:1.20.1520.10] (37-175)

Sequence (355 aa):
KKPLVFFSSISSRYLLSAGMESKEAEESKLDVSDAKMGPDDFDDLDPIVSAFLEFSYGNELSELADDWISEHARTGGFEKKSAFEADGSGHPMEWSRLHQEYCEAIDSKLEAFCNEQGRSAKDLFEALEDAMENEEVADALPGFVKLTSYEHFCSQMESHATANEKREEAQELAASGNDPWSGEWRGLYDFNTRERDEHLQEHDVPWAVRQLVKTLMFRNGTVKGVLRYEPGNKLHRSFNFGILGQQEESFDLKKVGEWHDFHGGLIKNHFTKAMFTMDNSGGNPKITIKTRRYFDEKRTKRVKSKKGEIKESVKTFELIEDGTEMLCTEAIYWEERDEYSDGWSFKFRRVEGDT

Organism: NCBI:txid91992

Foldseek 3Di:
DDDDDDDDDPDDDDDDDDDDDDDDDDDPPPPPPDPPPDPPPCPPADPLLVLVLCVLPDVPLVVLLVVLLLVCLQPQPLLCVVVCVVVVVDGDPVLVVSLVVSVVSSVVVVQVSCVVVVHGPVVSVVSLVVCCVPPSSVVRVVSVVLSSDSVSSSVSSNVSNVQVVLQVQLVVVVVVVPDLFWHKKKWKDQDPLVQQLVVCVVVVPDPVVSVVCSVVQPNMDMKIKGWHADPQAKIWIWIQPDPLGIWTFMDGRVQAQDWDFGDTDSDNQWTKIWHWHWDPPDDWTKIKIKMWTANDPVRPHTDADPVRWGKIKMWMWTQDPVSQKIKIWIWIQTPVVRDIDHTDIIMIGGDDDDD

pLDDT: mean 71.35, std 18.74, range [23.08, 92.44]